Protein AF-0000000080762232 (afdb_homodimer)

Radius of gyration: 16.46 Å; Cα contacts (8 Å, |Δi|>4): 405; chains: 2; bounding box: 36×45×38 Å

Foldseek 3Di:
DDKFKFKAAADDDDQVVFAFLVRVLVVLVVDPPPDQHNVNSVVVVVVQLVVVVVLPQPNAFDDTKTWDWDQDPVGTDIWIKTFHPPNGIMMTMDPDDDVVGDTRD/DDKFKFKAAADDDDQVVFAFLVRVLVVLVVDPPPDQHNVNSVVVVVVQLVVVVVLPQPNAFDDTKTWDWDQDPVGTDIWIKTFHPPNGIMMTMDPDDDVVGDTRD

Secondary structure (DSSP, 8-state):
---EEEEEPPP-S-GGGS-BHHHHHHHHHH--SSSS-HHHHHHHHHHHHHHHHHTT--S--SS--EEEEEEETTEEEEEEEEE-TTTT-EEEEESS--TTSPBP-/---EEEEEPPP-S-GGGS-BHHHHHHHHHH--S-SS-HHHHHHHHHHHHHHHHHTT--S--SS--EEEEEEETTEEEEEEEEE-TTTT-EEEEESS--TTSPBP-

Solvent-accessible surface area (backbone atoms only — not comparable to full-atom values): 11695 Å² total; per-residue (Å²): 134,68,75,37,46,27,59,40,72,63,60,91,44,55,63,88,71,38,45,35,47,67,55,50,43,52,48,24,69,68,43,81,70,79,49,67,40,44,69,52,50,53,51,51,50,52,51,44,51,53,53,34,42,77,48,65,47,85,86,55,61,45,71,76,46,25,45,31,66,38,85,46,88,92,26,52,39,74,24,35,38,35,31,28,55,76,92,36,36,22,42,39,32,25,68,58,84,54,88,82,52,64,64,47,112,133,67,76,38,48,27,61,41,74,65,60,90,43,55,64,86,72,37,45,37,47,66,54,49,43,53,46,25,69,66,42,79,69,77,52,67,40,44,69,53,49,51,51,49,50,52,51,45,50,53,53,34,41,77,48,66,46,85,86,56,60,46,72,74,45,26,46,31,66,40,85,46,87,92,25,54,41,74,22,34,38,33,30,28,54,76,93,36,36,21,40,38,35,27,69,57,84,55,85,82,52,62,64,46,111

Nearest PDB structures (foldseek):
  4ypv-assembly1_A  TM=3.215E-01  e=1.198E+00  Parvibaculum
  4mgf-assembly1_A  TM=5.021E-01  e=4.854E+00  Pseudomonas aeruginosa
  6nzd-assembly1_I  TM=3.189E-01  e=2.808E+00  Homo sapiens
  6kmo-assembly1_A  TM=2.541E-01  e=8.919E+00  Enterobacter asburiae
  4ypv-assembly1_A  TM=3.217E-01  e=1.198E+00  Parvibaculum

Structure (mmCIF, N/CA/C/O backbone):
data_AF-0000000080762232-model_v1
#
loop_
_entity.id
_entity.type
_entity.pdbx_description
1 polymer 'Phage protein'
#
loop_
_atom_site.group_PDB
_atom_site.id
_atom_site.type_symbol
_atom_site.label_atom_id
_atom_site.label_alt_id
_atom_site.label_comp_id
_atom_site.label_asym_id
_atom_site.label_entity_id
_atom_site.label_seq_id
_atom_site.pdbx_PDB_ins_code
_atom_site.Cartn_x
_atom_site.Cartn_y
_atom_site.Cartn_z
_atom_site.occupancy
_atom_site.B_iso_or_equiv
_atom_site.auth_seq_id
_atom_site.auth_comp_id
_atom_site.auth_asym_id
_atom_site.auth_atom_id
_atom_site.pdbx_PDB_model_num
ATOM 1 N N . MET A 1 1 ? -13.641 0.209 13.281 1 65.25 1 MET A N 1
ATOM 2 C CA . MET A 1 1 ? -12.25 -0.028 12.914 1 65.25 1 MET A CA 1
ATOM 3 C C . MET A 1 1 ? -11.312 0.811 13.773 1 65.25 1 MET A C 1
ATOM 5 O O . MET A 1 1 ? -11.648 1.934 14.156 1 65.25 1 MET A O 1
ATOM 9 N N . SER A 1 2 ? -10.344 0.153 14.5 1 87.5 2 SER A N 1
ATOM 10 C CA . SER A 1 2 ? -9.367 0.909 15.273 1 87.5 2 SER A CA 1
ATOM 11 C C . SER A 1 2 ? -8.188 1.343 14.414 1 87.5 2 SER A C 1
ATOM 13 O O . SER A 1 2 ? -7.629 0.535 13.672 1 87.5 2 SER A O 1
ATOM 15 N N . TRP A 1 3 ? -8.039 2.66 14.344 1 95.56 3 TRP A N 1
ATOM 16 C CA . TRP A 1 3 ? -6.965 3.232 13.531 1 95.56 3 TRP A CA 1
ATOM 17 C C . TRP A 1 3 ? -5.672 3.332 14.336 1 95.56 3 TRP A C 1
ATOM 19 O O . TRP A 1 3 ? -5.691 3.678 15.523 1 95.56 3 TRP A O 1
ATOM 29 N N . HIS A 1 4 ? -4.633 2.998 13.727 1 97.31 4 HIS A N 1
ATOM 30 C CA . HIS A 1 4 ? -3.289 3.188 14.266 1 97.31 4 HIS A CA 1
ATOM 31 C C . HIS A 1 4 ? -2.572 4.336 13.562 1 97.31 4 HIS A C 1
ATOM 33 O O . HIS A 1 4 ? -2.439 4.332 12.336 1 97.31 4 HIS A O 1
ATOM 39 N N . VAL A 1 5 ? -2.115 5.262 14.32 1 97.69 5 VAL A N 1
ATOM 40 C CA . VAL A 1 5 ? -1.553 6.48 13.742 1 97.69 5 VAL A CA 1
ATOM 41 C C . VAL A 1 5 ? -0.063 6.562 14.07 1 97.69 5 VAL A C 1
ATOM 43 O O . VAL A 1 5 ? 0.343 6.344 15.211 1 97.69 5 VAL A O 1
ATOM 46 N N . TYR A 1 6 ? 0.697 6.895 13.086 1 97.56 6 TYR A N 1
ATOM 47 C CA . TYR A 1 6 ? 2.135 7.098 13.227 1 97.56 6 TYR A CA 1
ATOM 48 C C . TYR A 1 6 ? 2.553 8.445 12.656 1 97.56 6 TYR A C 1
ATOM 50 O O . TYR A 1 6 ? 2.074 8.852 11.594 1 97.56 6 TYR A O 1
ATOM 58 N N . CYS A 1 7 ? 3.287 9.117 13.375 1 95.62 7 CYS A N 1
ATOM 59 C CA . CYS A 1 7 ? 3.98 10.297 12.867 1 95.62 7 CYS A CA 1
ATOM 60 C C . CYS A 1 7 ? 5.445 9.984 12.578 1 95.62 7 CYS A C 1
ATOM 62 O O . CYS A 1 7 ? 6.207 9.656 13.484 1 95.62 7 CYS A O 1
ATOM 64 N N . VAL A 1 8 ? 5.785 10.07 11.297 1 95 8 VAL A N 1
ATOM 65 C CA . VAL A 1 8 ? 7.129 9.672 10.898 1 95 8 VAL A CA 1
ATOM 66 C C . VAL A 1 8 ? 7.844 10.836 10.219 1 95 8 VAL A C 1
ATOM 68 O O . VAL A 1 8 ? 7.199 11.797 9.797 1 95 8 VAL A O 1
ATOM 71 N N . PRO A 1 9 ? 9.148 10.789 10.227 1 92.56 9 PRO A N 1
ATOM 72 C CA . PRO A 1 9 ? 9.875 11.844 9.516 1 92.56 9 PRO A CA 1
ATOM 73 C C . PRO A 1 9 ? 9.461 11.961 8.047 1 92.56 9 PRO A C 1
ATOM 75 O O . PRO A 1 9 ? 8.805 11.062 7.516 1 92.56 9 PRO A O 1
ATOM 78 N N . PRO A 1 10 ? 9.805 13.031 7.457 1 92.75 10 PRO A N 1
ATOM 79 C CA . PRO A 1 10 ? 9.406 13.25 6.062 1 92.75 10 PRO A CA 1
ATOM 80 C C . PRO A 1 10 ? 9.867 12.133 5.133 1 92.75 10 PRO A C 1
ATOM 82 O O . PRO A 1 10 ? 10.977 11.609 5.289 1 92.75 10 PRO A O 1
ATOM 85 N N . MET A 1 11 ? 9 11.734 4.277 1 89.5 11 MET A N 1
ATOM 86 C CA . MET A 1 11 ? 9.305 10.773 3.219 1 89.5 11 MET A CA 1
ATOM 87 C C . MET A 1 11 ? 9.461 11.484 1.876 1 89.5 11 MET A C 1
ATOM 89 O O . MET A 1 11 ? 8.539 12.156 1.415 1 89.5 11 MET A O 1
ATOM 93 N N . ASP A 1 12 ? 10.508 11.234 1.225 1 84.44 12 ASP A N 1
ATOM 94 C CA . ASP A 1 12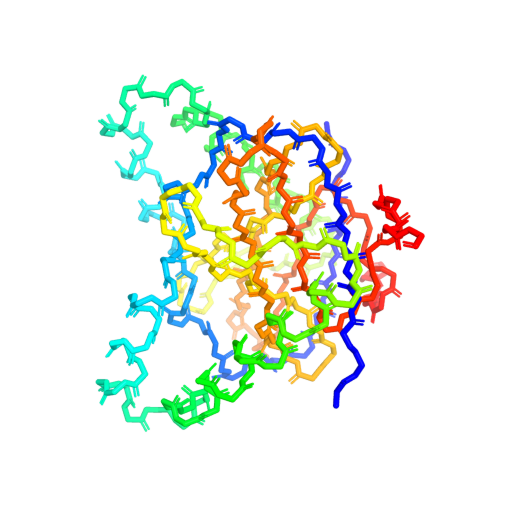 ? 10.828 12.062 0.064 1 84.44 12 ASP A CA 1
ATOM 95 C C . ASP A 1 12 ? 10.469 11.344 -1.235 1 84.44 12 ASP A C 1
ATOM 97 O O . ASP A 1 12 ? 10.336 11.977 -2.285 1 84.44 12 ASP A O 1
ATOM 101 N N . GLN A 1 13 ? 10.352 10.102 -1.1 1 87.19 13 GLN A N 1
ATOM 102 C CA . GLN A 1 13 ? 10.18 9.359 -2.346 1 87.19 13 GLN A CA 1
ATOM 103 C C . GLN A 1 13 ? 9.062 8.328 -2.223 1 87.19 13 GLN A C 1
ATOM 105 O O . GLN A 1 13 ? 8.641 7.992 -1.115 1 87.19 13 GLN A O 1
ATOM 110 N N . GLY A 1 14 ? 8.531 7.934 -3.379 1 92.19 14 GLY A N 1
ATOM 111 C CA . GLY A 1 14 ? 7.598 6.816 -3.432 1 92.19 14 GLY A CA 1
ATOM 112 C C . GLY A 1 14 ? 6.156 7.254 -3.582 1 92.19 14 GLY A C 1
ATOM 113 O O . GLY A 1 14 ? 5.285 6.438 -3.893 1 92.19 14 GLY A O 1
ATOM 114 N N . TRP A 1 15 ? 5.895 8.531 -3.506 1 93.25 15 TRP A N 1
ATOM 115 C CA . TRP A 1 15 ? 4.531 9.062 -3.494 1 93.25 15 TRP A CA 1
ATOM 116 C C . TRP A 1 15 ? 3.846 8.828 -4.836 1 93.25 15 TRP A C 1
ATOM 118 O O . TRP A 1 15 ? 2.631 8.625 -4.891 1 93.25 15 TRP A O 1
ATOM 128 N N . ASP A 1 16 ? 4.598 8.812 -5.867 1 92 16 ASP A N 1
ATOM 129 C CA . ASP A 1 16 ? 4.043 8.688 -7.207 1 92 16 ASP A CA 1
ATOM 130 C C . ASP A 1 16 ? 3.477 7.285 -7.438 1 92 16 ASP A C 1
ATOM 132 O O . ASP A 1 16 ? 2.707 7.066 -8.375 1 92 16 ASP A O 1
ATOM 136 N N . PHE A 1 17 ? 3.857 6.43 -6.578 1 94 17 PHE A N 1
ATOM 137 C CA . PHE A 1 17 ? 3.436 5.043 -6.758 1 94 17 PHE A CA 1
ATOM 138 C C . PHE A 1 17 ? 2.193 4.742 -5.93 1 94 17 PHE A C 1
ATOM 140 O O . PHE A 1 17 ? 1.725 3.604 -5.895 1 94 17 PHE A O 1
ATOM 147 N N . LEU A 1 18 ? 1.696 5.688 -5.273 1 96.19 18 LEU A N 1
ATOM 148 C CA . LEU A 1 18 ? 0.45 5.602 -4.52 1 96.19 18 LEU A CA 1
ATOM 149 C C . LEU A 1 18 ? -0.648 6.422 -5.191 1 96.19 18 LEU A C 1
ATOM 151 O O . LEU A 1 18 ? -0.396 7.527 -5.672 1 96.19 18 LEU A O 1
ATOM 155 N N . LEU A 1 19 ? -1.821 5.891 -5.215 1 96.38 19 LEU A N 1
ATOM 156 C CA . LEU A 1 19 ? -2.951 6.715 -5.633 1 96.38 19 LEU A CA 1
ATOM 157 C C . LEU A 1 19 ? -3.256 7.789 -4.594 1 96.38 19 LEU A C 1
ATOM 159 O O . LEU A 1 19 ? -3.16 7.543 -3.391 1 96.38 19 LEU A O 1
ATOM 163 N N . THR A 1 20 ? -3.602 8.906 -5.094 1 97.44 20 THR A N 1
ATOM 164 C CA . THR A 1 20 ? -4.156 9.891 -4.176 1 97.44 20 THR A CA 1
ATOM 165 C C . THR A 1 20 ? -5.531 9.453 -3.676 1 97.44 20 THR A C 1
ATOM 167 O O . THR A 1 20 ? -6.168 8.586 -4.277 1 97.44 20 THR A O 1
ATOM 170 N N . VAL A 1 21 ? -5.973 10.023 -2.559 1 97.12 21 VAL A N 1
ATOM 171 C CA . VAL A 1 21 ? -7.32 9.766 -2.064 1 97.12 21 VAL A CA 1
ATOM 172 C C . VAL A 1 21 ? -8.344 10.172 -3.119 1 97.12 21 VAL A C 1
ATOM 174 O O . VAL A 1 21 ? -9.312 9.445 -3.367 1 97.12 21 VAL A O 1
ATOM 177 N N . ALA A 1 22 ? -8.07 11.258 -3.766 1 95.62 22 ALA A N 1
ATOM 178 C CA . ALA A 1 22 ? -8.977 11.734 -4.809 1 95.62 22 ALA A CA 1
ATOM 179 C C . ALA A 1 22 ? -9.07 10.727 -5.953 1 95.62 22 ALA A C 1
ATOM 181 O O . ALA A 1 22 ? -10.156 10.469 -6.469 1 95.62 22 ALA A O 1
ATOM 182 N N . GLU A 1 23 ? -7.98 10.203 -6.375 1 94.44 23 GLU A N 1
ATOM 183 C CA . GLU A 1 23 ? -7.973 9.211 -7.441 1 94.44 23 GLU A CA 1
ATOM 184 C C . GLU A 1 23 ? -8.719 7.945 -7.023 1 94.44 23 GLU A C 1
ATOM 186 O O . GLU A 1 23 ? -9.453 7.359 -7.82 1 94.44 23 GLU A O 1
ATOM 191 N N . ALA A 1 24 ? -8.5 7.531 -5.77 1 94.25 24 ALA A N 1
ATOM 192 C CA . ALA A 1 24 ? -9.195 6.355 -5.254 1 94.25 24 ALA A CA 1
ATOM 193 C C . ALA A 1 24 ? -10.703 6.574 -5.234 1 94.25 24 ALA A C 1
ATOM 195 O O . ALA A 1 24 ? -11.469 5.688 -5.613 1 94.25 24 ALA A O 1
ATOM 196 N N . LEU A 1 25 ? -11.117 7.73 -4.844 1 92.56 25 LEU A N 1
ATOM 197 C CA . LEU A 1 25 ? -12.531 8.07 -4.812 1 92.56 25 LEU A CA 1
ATOM 198 C C . LEU A 1 25 ? -13.125 8.055 -6.219 1 92.56 25 LEU A C 1
ATOM 200 O O . LEU A 1 25 ? -14.234 7.559 -6.426 1 92.56 25 LEU A O 1
ATOM 204 N N . ALA A 1 26 ? -12.391 8.578 -7.129 1 91.56 26 ALA A N 1
ATOM 205 C CA . ALA A 1 26 ? -12.844 8.602 -8.516 1 91.56 26 ALA A CA 1
ATOM 206 C C . ALA A 1 26 ? -12.984 7.188 -9.07 1 91.56 26 ALA A C 1
ATOM 208 O O . ALA A 1 26 ? -13.961 6.879 -9.758 1 91.56 26 ALA A O 1
ATOM 209 N N . LEU A 1 27 ? -12.023 6.395 -8.719 1 89.81 27 LEU A N 1
ATOM 210 C CA . LEU A 1 27 ? -12.031 5.012 -9.188 1 89.81 27 LEU A CA 1
ATOM 211 C C . LEU A 1 27 ? -13.227 4.254 -8.609 1 89.81 27 LEU A C 1
ATOM 213 O O . LEU A 1 27 ? -13.805 3.393 -9.273 1 89.81 27 LEU A O 1
ATOM 217 N N . SER A 1 28 ? -13.523 4.492 -7.387 1 87.06 28 SER A N 1
ATOM 218 C CA . SER A 1 28 ? -14.625 3.809 -6.715 1 87.06 28 SER A CA 1
ATOM 219 C C . SER A 1 28 ? -15.961 4.16 -7.352 1 87.06 28 SER A C 1
ATOM 221 O O . SER A 1 28 ? -16.922 3.395 -7.258 1 87.06 28 SER A O 1
ATOM 223 N N . GLU A 1 29 ? -16.047 5.301 -7.863 1 82.38 29 GLU A N 1
ATOM 224 C CA . GLU A 1 29 ? -17.266 5.734 -8.531 1 82.38 29 GLU A CA 1
ATOM 225 C C . GLU A 1 29 ? -17.453 5.016 -9.867 1 82.38 29 GLU A C 1
ATOM 227 O O . GLU A 1 29 ? -18.578 4.781 -10.297 1 82.38 29 GLU A O 1
ATOM 232 N N . GLU A 1 30 ? -16.328 4.699 -10.43 1 74.25 30 GLU A N 1
ATOM 233 C CA . GLU A 1 30 ? -16.391 4.09 -11.758 1 74.25 30 GLU A CA 1
ATOM 234 C C . GLU A 1 30 ? -16.516 2.574 -11.664 1 74.25 30 GLU A C 1
ATOM 236 O O . GLU A 1 30 ? -16.984 1.927 -12.602 1 74.25 30 GLU A O 1
ATOM 241 N N . SER A 1 31 ? -15.922 2.148 -10.57 1 63.22 31 SER A N 1
ATOM 242 C CA . SER A 1 31 ? -15.836 0.693 -10.492 1 63.22 31 SER A CA 1
ATOM 243 C C . SER A 1 31 ? -17.125 0.091 -9.953 1 63.22 31 SER A C 1
ATOM 245 O O . SER A 1 31 ? -17.688 0.586 -8.969 1 63.22 31 SER A O 1
ATOM 247 N N . MET A 1 32 ? -17.891 -0.514 -10.781 1 52.19 32 MET A N 1
ATOM 248 C CA . MET A 1 32 ? -19.062 -1.281 -10.375 1 52.19 32 MET A CA 1
ATOM 249 C C . MET A 1 32 ? -18.688 -2.387 -9.398 1 52.19 32 MET A C 1
ATOM 251 O O . MET A 1 32 ? -19.547 -3.006 -8.781 1 52.19 32 MET A O 1
ATOM 255 N N . GLU A 1 33 ? -17.5 -2.775 -9.414 1 54.59 33 GLU A N 1
ATOM 256 C CA . GLU A 1 33 ? -17.125 -3.945 -8.633 1 54.59 33 GLU A CA 1
ATOM 257 C C . GLU A 1 33 ? -16.922 -3.582 -7.164 1 54.59 33 GLU A C 1
ATOM 259 O O . GLU A 1 33 ? -16.406 -2.506 -6.848 1 54.59 33 GLU A O 1
ATOM 264 N N . MET A 1 34 ? -17.859 -3.936 -6.266 1 56.69 34 MET A N 1
ATOM 265 C CA . MET A 1 34 ? -18.391 -3.652 -4.938 1 56.69 34 MET A CA 1
ATOM 266 C C . MET A 1 34 ? -17.281 -3.643 -3.895 1 56.69 34 MET A C 1
ATOM 268 O O . MET A 1 34 ? -17.547 -3.527 -2.697 1 56.69 34 MET A O 1
ATOM 272 N N . GLY A 1 35 ? -15.922 -3.416 -4.32 1 59.75 35 GLY A N 1
ATOM 273 C CA . GLY A 1 35 ? -15.086 -3.438 -3.135 1 59.75 35 GLY A CA 1
ATOM 274 C C . GLY A 1 35 ? -15.289 -2.232 -2.236 1 59.75 35 GLY A C 1
ATOM 275 O O . GLY A 1 35 ? -16.344 -2.094 -1.605 1 59.75 35 GLY A O 1
ATOM 276 N N . PHE A 1 36 ? -14.57 -1.225 -2.258 1 67.62 36 PHE A N 1
ATOM 277 C CA . PHE A 1 36 ? -14.688 -0.004 -1.467 1 67.62 36 PHE A CA 1
ATOM 278 C C . PHE A 1 36 ? -15.445 1.071 -2.238 1 67.62 36 PHE A C 1
ATOM 280 O O . PHE A 1 36 ? -14.914 1.64 -3.197 1 67.62 36 PHE A O 1
ATOM 287 N N . MET A 1 37 ? -16.672 1.192 -1.769 1 77.88 37 MET A N 1
ATOM 288 C CA . MET A 1 37 ? -17.5 2.213 -2.396 1 77.88 37 MET A CA 1
ATOM 289 C C . MET A 1 37 ? -17.062 3.609 -1.969 1 77.88 37 MET A C 1
ATOM 291 O O . MET A 1 37 ? -16.312 3.764 -1.009 1 77.88 37 MET A O 1
ATOM 295 N N . ARG A 1 38 ? -17.594 4.516 -2.723 1 80.62 38 ARG A N 1
ATOM 296 C CA . ARG A 1 38 ? -17.234 5.918 -2.506 1 80.62 38 ARG A CA 1
ATOM 297 C C . ARG A 1 38 ? -17.516 6.336 -1.066 1 80.62 38 ARG A C 1
ATOM 299 O O . ARG A 1 38 ? -16.688 6.969 -0.423 1 80.62 38 ARG A O 1
ATOM 306 N N . ASP A 1 39 ? -18.656 5.93 -0.617 1 82.88 39 ASP A N 1
ATOM 307 C CA . ASP A 1 39 ? -19.031 6.332 0.735 1 82.88 39 ASP A CA 1
ATOM 308 C C . ASP A 1 39 ? -18.141 5.66 1.776 1 82.88 39 ASP A C 1
ATOM 310 O O . ASP A 1 39 ? -17.859 6.242 2.824 1 82.88 39 ASP A O 1
ATOM 314 N N . ASP A 1 40 ? -17.688 4.504 1.482 1 86.81 40 ASP A N 1
ATOM 315 C CA . ASP A 1 40 ? -16.781 3.791 2.379 1 86.81 40 ASP A CA 1
ATOM 316 C C . ASP A 1 40 ? -15.422 4.477 2.439 1 86.81 40 ASP A C 1
ATOM 318 O O . ASP A 1 40 ? -14.852 4.641 3.521 1 86.81 40 ASP A O 1
ATOM 322 N N . TRP A 1 41 ? -14.984 4.938 1.307 1 90 41 TRP A N 1
ATOM 323 C CA . TRP A 1 41 ? -13.711 5.641 1.232 1 90 41 TRP A CA 1
ATOM 324 C C . TRP A 1 41 ? -13.758 6.945 2.016 1 90 41 TRP A C 1
ATOM 326 O O . TRP A 1 41 ? -12.852 7.254 2.789 1 90 41 TRP A O 1
ATOM 336 N N . ARG A 1 42 ? -14.828 7.68 1.756 1 92.12 42 ARG A N 1
ATOM 337 C CA . ARG A 1 42 ? -14.969 8.969 2.424 1 92.12 42 ARG A CA 1
ATOM 338 C C . ARG A 1 42 ? -15.039 8.797 3.938 1 92.12 42 ARG A C 1
ATOM 340 O O . ARG A 1 42 ? -14.391 9.531 4.684 1 92.12 42 ARG A O 1
ATOM 347 N N . ALA A 1 43 ? -15.789 7.84 4.355 1 94.31 43 ALA A N 1
ATOM 348 C CA . ALA A 1 43 ? -15.93 7.578 5.785 1 94.31 43 ALA A CA 1
ATOM 349 C C . ALA A 1 43 ? -14.602 7.148 6.398 1 94.31 43 ALA A C 1
ATOM 351 O O . ALA A 1 43 ? -14.234 7.602 7.484 1 94.31 43 ALA A O 1
ATOM 352 N N . ALA A 1 44 ? -13.914 6.305 5.688 1 95.44 44 ALA A N 1
ATOM 353 C CA . ALA A 1 44 ? -12.625 5.816 6.176 1 95.44 44 ALA A CA 1
ATOM 354 C C . ALA A 1 44 ? -11.609 6.953 6.281 1 95.44 44 ALA A C 1
ATOM 356 O O . ALA A 1 44 ? -10.891 7.062 7.273 1 95.44 44 ALA A O 1
ATOM 357 N N . PHE A 1 45 ? -11.641 7.789 5.262 1 97.38 45 PHE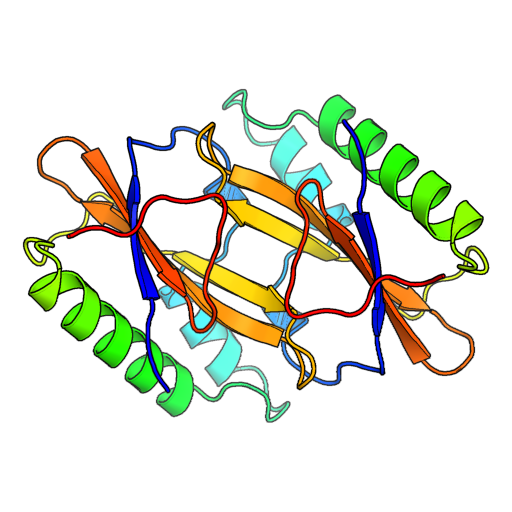 A N 1
ATOM 358 C CA . PHE A 1 45 ? -10.672 8.883 5.262 1 97.38 45 PHE A CA 1
ATOM 359 C C . PHE A 1 45 ? -11.008 9.898 6.348 1 97.38 45 PHE A C 1
ATOM 361 O O . PHE A 1 45 ? -10.117 10.398 7.035 1 97.38 45 PHE A O 1
ATOM 368 N N . ASN A 1 46 ? -12.25 10.164 6.496 1 97.31 46 ASN A N 1
ATOM 369 C CA . ASN A 1 46 ? -12.672 11.055 7.57 1 97.31 46 ASN A CA 1
ATOM 370 C C . ASN A 1 46 ? -12.273 10.508 8.938 1 97.31 46 ASN A C 1
ATOM 372 O O . ASN A 1 46 ? -11.773 11.258 9.789 1 97.31 46 ASN A O 1
ATOM 376 N N . ALA A 1 47 ? -12.461 9.258 9.156 1 97.94 47 ALA A N 1
ATOM 377 C CA . ALA A 1 47 ? -12.102 8.625 10.422 1 97.94 47 ALA A CA 1
ATOM 378 C C . ALA A 1 47 ? -10.586 8.648 10.641 1 97.94 47 ALA A C 1
ATOM 380 O O . ALA A 1 47 ? -10.117 8.859 11.758 1 97.94 47 ALA A O 1
ATOM 381 N N . ALA A 1 48 ? -9.898 8.422 9.57 1 98.06 48 ALA A N 1
ATOM 382 C CA . ALA A 1 48 ? -8.438 8.477 9.641 1 98.06 48 ALA A CA 1
ATOM 383 C C . ALA A 1 48 ? -7.953 9.867 10.039 1 98.06 48 ALA A C 1
ATOM 385 O O . ALA A 1 48 ? -7.043 10.008 10.859 1 98.06 48 ALA A O 1
ATOM 386 N N . GLN A 1 49 ? -8.555 10.891 9.422 1 98.19 49 GLN A N 1
ATOM 387 C CA . GLN A 1 49 ? -8.188 12.266 9.75 1 98.19 49 GLN A CA 1
ATOM 388 C C . GLN A 1 49 ? -8.492 12.586 11.211 1 98.19 49 GLN A C 1
ATOM 390 O O . GLN A 1 49 ? -7.68 13.219 11.891 1 98.19 49 GLN A O 1
ATOM 395 N N . ALA A 1 50 ? -9.594 12.125 11.688 1 98.06 50 ALA A N 1
ATOM 396 C CA . ALA A 1 50 ? -9.961 12.352 13.086 1 98.06 50 ALA A CA 1
ATOM 397 C C . ALA A 1 50 ? -8.953 11.688 14.023 1 98.06 50 ALA A C 1
ATOM 399 O O . ALA A 1 50 ? -8.547 12.281 15.023 1 98.06 50 ALA A O 1
ATOM 400 N N . ALA A 1 51 ? -8.586 10.5 13.711 1 97.75 51 ALA A N 1
ATOM 401 C CA . ALA A 1 51 ? -7.598 9.789 14.516 1 97.75 51 ALA A CA 1
ATOM 402 C C . ALA A 1 51 ? -6.262 10.523 14.516 1 97.75 51 ALA A C 1
ATOM 404 O O . ALA A 1 51 ? -5.594 10.609 15.555 1 97.75 51 ALA A O 1
ATOM 405 N N . ALA A 1 52 ? -5.902 11 13.344 1 97.62 52 ALA A N 1
ATOM 406 C CA . ALA A 1 52 ? -4.641 11.727 13.227 1 97.62 52 ALA A CA 1
ATOM 407 C C . ALA A 1 52 ? -4.664 13.016 14.039 1 97.62 52 ALA A C 1
ATOM 409 O O . ALA A 1 52 ? -3.662 13.391 14.656 1 97.62 52 ALA A O 1
ATOM 410 N N . GLU A 1 53 ? -5.762 13.711 14 1 97.25 53 GLU A N 1
ATOM 411 C CA . GLU A 1 53 ? -5.906 14.93 14.789 1 97.25 53 GLU A CA 1
ATOM 412 C C . GLU A 1 53 ? -5.719 14.648 16.281 1 97.25 53 GLU A C 1
ATOM 414 O O . GLU A 1 53 ? -5.039 15.398 16.984 1 97.25 53 GLU A O 1
ATOM 419 N N . GLU A 1 54 ? -6.305 13.57 16.719 1 96.19 54 GLU A N 1
ATOM 420 C CA . GLU A 1 54 ? -6.148 13.172 18.109 1 96.19 54 GLU A CA 1
ATOM 421 C C . GLU A 1 54 ? -4.691 12.867 18.438 1 96.19 54 GLU A C 1
ATOM 423 O O . GLU A 1 54 ? -4.254 13.062 19.578 1 96.19 54 GLU A O 1
ATOM 428 N N . ALA A 1 55 ? -3.963 12.5 17.406 1 95.56 55 ALA A N 1
ATOM 429 C CA . ALA A 1 55 ? -2.566 12.117 17.594 1 95.56 55 ALA A CA 1
ATOM 430 C C . ALA A 1 55 ? -1.634 13.305 17.375 1 95.56 55 ALA A C 1
ATOM 432 O O . ALA A 1 55 ? -0.41 13.156 17.406 1 95.56 55 ALA A O 1
ATOM 433 N N . GLY A 1 56 ? -2.168 14.461 17.062 1 94.69 56 GLY A N 1
ATOM 434 C CA . GLY A 1 56 ? -1.329 15.648 17.016 1 94.69 56 GLY A CA 1
ATOM 435 C C . GLY A 1 56 ? -1.246 16.266 15.633 1 94.69 56 GLY A C 1
ATOM 436 O O . GLY A 1 56 ? -0.514 17.234 15.422 1 94.69 56 GLY A O 1
ATOM 437 N N . TRP A 1 57 ? -1.885 15.641 14.625 1 96.62 57 TRP A N 1
ATOM 438 C CA . TRP A 1 57 ? -1.946 16.266 13.305 1 96.62 57 TRP A CA 1
ATOM 439 C C . TRP A 1 57 ? -2.65 17.609 13.367 1 96.62 57 TRP A C 1
ATOM 441 O O . TRP A 1 57 ? -3.664 17.766 14.055 1 96.62 57 TRP A O 1
ATOM 451 N N . GLU A 1 58 ? -2.193 18.5 12.602 1 96.31 58 GLU A N 1
ATOM 452 C CA . GLU A 1 58 ? -2.652 19.875 12.727 1 96.31 58 GLU A CA 1
ATOM 453 C C . GLU A 1 58 ? -3.797 20.172 11.766 1 96.31 58 GLU A C 1
ATOM 455 O O . GLU A 1 58 ? -4.324 21.281 11.734 1 96.31 58 GLU A O 1
ATOM 460 N N . GLY A 1 59 ? -4.211 19.234 10.93 1 96.31 59 GLY A N 1
ATOM 461 C CA . GLY A 1 59 ? -5.371 19.438 10.07 1 96.31 59 GLY A CA 1
ATOM 462 C C . GLY A 1 59 ? -5.016 19.969 8.695 1 96.31 59 GLY A C 1
ATOM 463 O O . GLY A 1 59 ? -5.898 20.375 7.934 1 96.31 59 GLY A O 1
ATOM 464 N N . ASP A 1 60 ? -3.67 20.016 8.391 1 95.75 60 ASP A N 1
ATOM 465 C CA . ASP A 1 60 ? -3.248 20.562 7.105 1 95.75 60 ASP A CA 1
ATOM 466 C C . ASP A 1 60 ? -2.447 19.547 6.301 1 95.75 60 ASP A C 1
ATOM 468 O O . ASP A 1 60 ? -1.955 18.562 6.855 1 95.75 60 ASP A O 1
ATOM 472 N N . PHE A 1 61 ? -2.443 19.75 5.008 1 96.56 61 PHE A N 1
ATOM 473 C CA . PHE A 1 61 ? -1.726 18.875 4.09 1 96.56 61 PHE A CA 1
ATOM 474 C C . PHE A 1 61 ? -0.672 19.656 3.309 1 96.56 61 PHE A C 1
ATOM 476 O O . PHE A 1 61 ? -0.919 20.781 2.881 1 96.56 61 PHE A O 1
ATOM 483 N N . ARG A 1 62 ? 0.454 19.109 3.209 1 95.94 62 ARG A N 1
ATOM 484 C CA . ARG A 1 62 ? 1.365 19.531 2.152 1 95.94 62 ARG A CA 1
ATOM 485 C C . ARG A 1 62 ? 1.261 18.609 0.938 1 95.94 62 ARG A C 1
ATOM 487 O O . ARG A 1 62 ? 1.822 17.516 0.931 1 95.94 62 ARG A O 1
ATOM 494 N N . GLY A 1 63 ? 0.549 19.016 -0.078 1 94.88 63 GLY A N 1
ATOM 495 C CA . GLY A 1 63 ? 0.239 18.172 -1.212 1 94.88 63 GLY A CA 1
ATOM 496 C C . GLY A 1 63 ? -0.973 17.281 -0.981 1 94.88 63 GLY A C 1
ATOM 497 O O . GLY A 1 63 ? -1.75 17.516 -0.053 1 94.88 63 GLY A O 1
ATOM 498 N N . GLU A 1 64 ? -1.158 16.281 -1.788 1 96.56 64 GLU A N 1
ATOM 499 C CA . GLU A 1 64 ? -2.326 15.406 -1.739 1 96.56 64 GLU A CA 1
ATOM 500 C C . GLU A 1 64 ? -2.1 14.234 -0.784 1 96.56 64 GLU A C 1
ATOM 502 O O . GLU A 1 64 ? -1.002 13.68 -0.722 1 96.56 64 GLU A O 1
ATOM 507 N N . PRO A 1 65 ? -3.137 13.922 0.012 1 98.12 65 PRO A N 1
ATOM 508 C CA . PRO A 1 65 ? -3.064 12.664 0.752 1 98.12 65 PRO A CA 1
ATOM 509 C C . PRO A 1 65 ? -3.143 11.438 -0.157 1 98.12 65 PRO A C 1
ATOM 511 O O . PRO A 1 65 ? -3.729 11.508 -1.24 1 98.12 65 PRO A O 1
ATOM 514 N N . HIS A 1 66 ? -2.57 10.344 0.267 1 98.19 66 HIS A N 1
ATOM 515 C CA . HIS A 1 66 ? -2.508 9.133 -0.542 1 98.19 66 HIS A CA 1
ATOM 516 C C . HIS A 1 66 ? -3.074 7.934 0.215 1 98.19 66 HIS A C 1
ATOM 518 O O . HIS A 1 66 ? -3.178 7.965 1.443 1 98.19 66 HIS A O 1
ATOM 524 N N . ILE A 1 67 ? -3.461 6.898 -0.542 1 97.62 67 ILE A N 1
ATOM 525 C CA . ILE A 1 67 ? -3.951 5.676 0.081 1 97.62 67 ILE A CA 1
ATOM 526 C C . ILE A 1 67 ? -2.811 4.668 0.209 1 97.62 67 ILE A C 1
ATOM 528 O O . ILE A 1 67 ? -1.845 4.715 -0.557 1 97.62 67 ILE A O 1
ATOM 532 N N . LEU A 1 68 ? -2.891 3.863 1.202 1 97.38 68 LEU A N 1
ATOM 533 C CA . LEU A 1 68 ? -2.037 2.705 1.446 1 97.38 68 LEU A CA 1
ATOM 534 C C . LEU A 1 68 ? -2.871 1.436 1.58 1 97.38 68 LEU A C 1
ATOM 536 O O . LEU A 1 68 ? -3.473 1.189 2.629 1 97.38 68 LEU A O 1
ATOM 540 N N . MET A 1 69 ? -2.867 0.678 0.542 1 96.44 69 MET A N 1
ATOM 541 C CA . MET A 1 69 ? -3.586 -0.587 0.661 1 96.44 69 MET A CA 1
ATOM 542 C C . MET A 1 69 ? -2.744 -1.625 1.395 1 96.44 69 MET A C 1
ATOM 544 O O . MET A 1 69 ? -1.589 -1.858 1.037 1 96.44 69 MET A O 1
ATOM 548 N N . LEU A 1 70 ? -3.318 -2.182 2.434 1 96.25 70 LEU A N 1
ATOM 549 C CA . LEU A 1 70 ? -2.604 -3.17 3.236 1 96.25 70 LEU A CA 1
ATOM 550 C C . LEU A 1 70 ? -3.287 -4.531 3.156 1 96.25 70 LEU A C 1
ATOM 552 O O . LEU A 1 70 ? -4.516 -4.621 3.242 1 96.25 70 LEU A O 1
ATOM 556 N N . PRO A 1 71 ? -2.471 -5.559 2.959 1 95.81 71 PRO A N 1
ATOM 557 C CA . PRO A 1 71 ? -3.055 -6.902 2.965 1 95.81 71 PRO A CA 1
ATOM 558 C C . PRO A 1 71 ? -3.365 -7.402 4.371 1 95.81 71 PRO A C 1
ATOM 560 O O . PRO A 1 71 ? -2.471 -7.473 5.219 1 95.81 71 PRO A O 1
ATOM 563 N N . LEU A 1 72 ? -4.574 -7.688 4.645 1 93.31 72 LEU A N 1
ATOM 564 C CA . LEU A 1 72 ? -5.059 -8.312 5.871 1 93.31 72 LEU A CA 1
ATOM 565 C C . LEU A 1 72 ? -5.656 -9.688 5.578 1 93.31 72 LEU A C 1
ATOM 567 O O . LEU A 1 72 ? -5.855 -10.047 4.418 1 93.31 72 LEU A O 1
ATOM 571 N N . PRO A 1 73 ? -5.855 -10.477 6.586 1 88.38 73 PRO A N 1
ATOM 572 C CA . PRO A 1 73 ? -6.438 -11.805 6.352 1 88.38 73 PRO A CA 1
ATOM 573 C C . PRO A 1 73 ? -7.762 -11.734 5.59 1 88.38 73 PRO A C 1
ATOM 575 O O . PRO A 1 73 ? -8.078 -12.648 4.824 1 88.38 73 PRO A O 1
ATOM 578 N N . GLU A 1 74 ? -8.492 -10.641 5.777 1 88.44 74 GLU A N 1
ATOM 579 C CA . GLU A 1 74 ? -9.805 -10.516 5.156 1 88.44 74 GLU A CA 1
ATOM 580 C C . GLU A 1 74 ? -9.695 -9.898 3.766 1 88.44 74 GLU A C 1
ATOM 582 O O . GLU A 1 74 ? -10.703 -9.734 3.074 1 88.44 74 GLU A O 1
ATOM 587 N N . GLY A 1 75 ? -8.508 -9.523 3.404 1 90.5 75 GLY A N 1
ATOM 588 C CA . GLY A 1 75 ? -8.32 -8.875 2.113 1 90.5 75 GLY A CA 1
ATOM 589 C C . GLY A 1 75 ? -7.582 -7.555 2.207 1 90.5 75 GLY A C 1
ATOM 590 O O . GLY A 1 75 ? -7.031 -7.219 3.256 1 90.5 75 GLY A O 1
ATOM 591 N N . LEU A 1 76 ? -7.602 -6.84 1.096 1 93.44 76 LEU A N 1
ATOM 592 C CA . LEU A 1 76 ? -6.953 -5.531 1.06 1 93.44 76 LEU A CA 1
ATOM 593 C C . LEU A 1 76 ? -7.816 -4.48 1.753 1 93.44 76 LEU A C 1
ATOM 595 O O . LEU A 1 76 ? -9.008 -4.371 1.476 1 93.44 76 LEU A O 1
ATOM 599 N N . LYS A 1 77 ? -7.184 -3.762 2.631 1 93.31 77 LYS A N 1
ATOM 600 C CA . LYS A 1 77 ? -7.887 -2.705 3.354 1 93.31 77 LYS A CA 1
ATOM 601 C C . LYS A 1 77 ? -7.156 -1.371 3.221 1 93.31 77 LYS A C 1
ATOM 603 O O . LYS A 1 77 ? -5.926 -1.333 3.176 1 93.31 77 LYS A O 1
ATOM 608 N N . PRO A 1 78 ? -7.926 -0.336 3.242 1 95.31 78 PRO A N 1
ATOM 609 C CA . PRO A 1 78 ? -7.312 0.978 3.031 1 95.31 78 PRO A CA 1
ATOM 610 C C . PRO A 1 78 ? -6.66 1.534 4.297 1 95.31 78 PRO A C 1
ATOM 612 O O . PRO A 1 78 ? -7.211 1.391 5.391 1 95.31 78 PRO A O 1
ATOM 615 N N . GLY A 1 79 ? -5.484 2.062 4.172 1 97.44 79 GLY A N 1
ATOM 616 C CA . GLY A 1 79 ? -4.832 3.055 5.008 1 97.44 79 GLY A CA 1
ATOM 617 C C . GLY A 1 79 ? -4.523 4.348 4.277 1 97.44 79 GLY A C 1
ATOM 618 O O . GLY A 1 79 ? -4.883 4.504 3.105 1 97.44 79 GLY A O 1
ATOM 619 N N . PHE A 1 80 ? -3.934 5.242 5.004 1 98.44 80 PHE A N 1
ATOM 620 C CA . PHE A 1 80 ? -3.691 6.559 4.426 1 98.44 80 PHE A CA 1
ATOM 621 C C . PHE A 1 80 ? -2.334 7.098 4.859 1 98.44 80 PHE A C 1
ATOM 623 O O . PHE A 1 80 ? -1.843 6.766 5.941 1 98.44 80 PHE A O 1
ATOM 630 N N . VAL A 1 81 ? -1.767 7.902 4.031 1 98.38 81 VAL A N 1
ATOM 631 C CA . VAL A 1 81 ? -0.519 8.594 4.34 1 98.38 81 VAL A CA 1
ATOM 632 C C . VAL A 1 81 ? -0.539 9.992 3.732 1 98.38 81 VAL A C 1
ATOM 634 O O . VAL A 1 81 ? -1.02 10.188 2.613 1 98.38 81 VAL A O 1
ATOM 637 N N . TRP A 1 82 ? -0.09 10.961 4.473 1 97.88 82 TRP A N 1
ATOM 638 C CA . TRP A 1 82 ? -0.004 12.32 3.957 1 97.88 82 TRP A CA 1
ATOM 639 C C . TRP A 1 82 ? 1.08 13.109 4.684 1 97.88 82 TRP A C 1
ATOM 641 O O . TRP A 1 82 ? 1.571 12.688 5.73 1 97.88 82 TRP A O 1
ATOM 651 N N . LYS A 1 83 ? 1.506 14.164 4.078 1 96.25 83 LYS A N 1
ATOM 652 C CA . LYS A 1 83 ? 2.477 15.094 4.648 1 96.25 83 LYS A CA 1
ATOM 653 C C . LYS A 1 83 ? 1.779 16.297 5.266 1 96.25 83 LYS A C 1
ATOM 655 O O . LYS A 1 83 ? 0.858 16.859 4.672 1 96.25 83 LYS A O 1
ATOM 660 N N . GLN A 1 84 ? 2.195 16.531 6.508 1 95.44 84 GLN A N 1
ATOM 661 C CA . GLN A 1 84 ? 1.762 17.781 7.141 1 95.44 84 GLN A CA 1
ATOM 662 C C . GLN A 1 84 ? 2.572 18.969 6.633 1 95.44 84 GLN A C 1
ATOM 664 O O . GLN A 1 84 ? 3.775 18.844 6.391 1 95.44 84 GLN A O 1
ATOM 669 N N . ASP A 1 85 ? 1.896 20.094 6.48 1 92.5 85 ASP A N 1
ATOM 670 C CA . ASP A 1 85 ? 2.553 21.266 5.93 1 92.5 85 ASP A CA 1
ATOM 671 C C . ASP A 1 85 ? 3.645 21.781 6.871 1 92.5 85 ASP A C 1
ATOM 673 O O . ASP A 1 85 ? 4.754 22.094 6.43 1 92.5 85 ASP A O 1
ATOM 677 N N . ASN A 1 86 ? 3.318 21.75 8.125 1 86.12 86 ASN A N 1
ATOM 678 C CA . ASN A 1 86 ? 4.27 22.266 9.117 1 86.12 86 ASN A CA 1
ATOM 679 C C . ASN A 1 86 ? 5.359 21.234 9.414 1 86.12 86 ASN A C 1
ATOM 681 O O . ASN A 1 86 ? 5.07 20.141 9.891 1 86.12 86 ASN A O 1
ATOM 685 N N . GLY A 1 87 ? 6.617 21.5 9.07 1 86.62 87 GLY A N 1
ATOM 686 C CA . GLY A 1 87 ? 7.742 20.641 9.406 1 86.62 87 GLY A CA 1
ATOM 687 C C . GLY A 1 87 ? 7.918 19.484 8.445 1 86.62 87 GLY A C 1
ATOM 688 O O . GLY A 1 87 ? 8.977 18.859 8.406 1 86.62 87 GLY A O 1
ATOM 689 N N . GLY A 1 88 ? 6.844 19.094 7.738 1 89.38 88 GLY A N 1
ATOM 690 C CA . GLY A 1 88 ? 6.969 18.078 6.699 1 89.38 88 GLY A CA 1
ATOM 691 C C . GLY A 1 88 ? 6.816 16.672 7.223 1 89.38 88 GLY A C 1
ATOM 692 O O . GLY A 1 88 ? 7.129 15.703 6.52 1 89.38 88 GLY A O 1
ATOM 693 N N . ALA A 1 89 ? 6.355 16.578 8.477 1 93.19 89 ALA A N 1
ATOM 694 C CA . ALA A 1 89 ? 6.117 15.25 9.047 1 93.19 89 ALA A CA 1
ATOM 695 C C . ALA A 1 89 ? 5.039 14.5 8.266 1 93.19 89 ALA A C 1
ATOM 697 O O . ALA A 1 89 ? 4.129 15.117 7.703 1 93.19 89 ALA A O 1
ATOM 698 N N . CYS A 1 90 ? 5.195 13.203 8.242 1 96.06 90 CYS A N 1
ATOM 699 C CA . CYS A 1 90 ? 4.203 12.383 7.562 1 96.06 90 CYS A CA 1
ATOM 700 C C . CYS A 1 90 ? 3.352 11.617 8.57 1 96.06 90 CYS A C 1
ATOM 702 O O . CYS A 1 90 ? 3.869 11.117 9.57 1 96.06 90 CYS A O 1
ATOM 704 N N . PHE A 1 91 ? 2.129 11.625 8.305 1 97.31 91 PHE A N 1
ATOM 705 C CA . PHE A 1 91 ? 1.216 10.812 9.094 1 97.31 91 PHE A CA 1
ATOM 706 C C . PHE A 1 91 ? 0.79 9.57 8.32 1 97.31 91 PHE A C 1
ATOM 708 O O . PHE A 1 91 ? 0.384 9.664 7.164 1 97.31 91 PHE A O 1
ATOM 715 N N . VAL A 1 92 ? 1.011 8.469 8.969 1 98 92 VAL A N 1
ATOM 716 C CA . VAL A 1 92 ? 0.587 7.164 8.477 1 98 92 VAL A CA 1
ATOM 717 C C . VAL A 1 92 ? -0.544 6.621 9.344 1 98 92 VAL A C 1
ATOM 719 O O . VAL A 1 92 ? -0.382 6.465 10.555 1 98 92 VAL A O 1
ATOM 722 N N . VAL A 1 93 ? -1.686 6.402 8.758 1 98.31 93 VAL A N 1
ATOM 723 C CA . VAL A 1 93 ? -2.871 5.938 9.469 1 98.31 93 VAL A CA 1
ATOM 724 C C . VAL A 1 93 ? -3.34 4.605 8.883 1 98.31 93 VAL A C 1
ATOM 726 O O . VAL A 1 93 ? -3.713 4.539 7.707 1 98.31 93 VAL A O 1
ATOM 729 N N . THR A 1 94 ? -3.328 3.547 9.672 1 97.69 94 THR A N 1
ATOM 730 C CA . THR A 1 94 ? -3.541 2.207 9.133 1 97.69 94 THR A CA 1
ATOM 731 C C . THR A 1 94 ? -4.566 1.447 9.969 1 97.69 94 THR A C 1
ATOM 733 O O . THR A 1 94 ? -4.742 1.73 11.156 1 97.69 94 THR A O 1
ATOM 736 N N . PRO A 1 95 ? -5.223 0.479 9.352 1 96 95 PRO A N 1
ATOM 737 C CA . PRO A 1 95 ? -6.23 -0.307 10.07 1 96 95 PRO A CA 1
ATOM 738 C C . PRO A 1 95 ? -5.617 -1.436 10.898 1 96 95 PRO A C 1
ATOM 740 O O . PRO A 1 95 ? -6.34 -2.17 11.57 1 96 95 PRO A O 1
ATOM 743 N N . CYS A 1 96 ? -4.316 -1.653 10.812 1 94.94 96 CYS A N 1
ATOM 744 C CA . CYS A 1 96 ? -3.549 -2.629 11.578 1 94.94 96 CYS A CA 1
ATOM 745 C C . CYS A 1 96 ? -2.238 -2.025 12.07 1 94.94 96 CYS A C 1
ATOM 747 O O . CYS A 1 96 ? -1.739 -1.058 11.5 1 94.94 96 CYS A O 1
ATOM 749 N N . PRO A 1 97 ? -1.757 -2.561 13.18 1 95.06 97 PRO A N 1
ATOM 750 C CA . PRO A 1 97 ? -0.499 -2.01 13.688 1 95.06 97 PRO A CA 1
ATOM 751 C C . PRO A 1 97 ? 0.687 -2.305 12.773 1 95.06 97 PRO A C 1
ATOM 753 O O . PRO A 1 97 ? 0.763 -3.385 12.188 1 95.06 97 PRO A O 1
ATOM 756 N N . LEU A 1 98 ? 1.513 -1.382 12.648 1 96.06 98 LEU A N 1
ATOM 757 C CA . LEU A 1 98 ? 2.797 -1.542 11.977 1 96.06 98 LEU A CA 1
ATOM 758 C C . LEU A 1 98 ? 3.941 -1.539 12.984 1 96.06 98 LEU A C 1
ATOM 760 O O . LEU A 1 98 ? 4.488 -0.481 13.305 1 96.06 98 LEU A O 1
ATOM 764 N N . PRO A 1 99 ? 4.305 -2.674 13.391 1 94.12 99 PRO A N 1
ATOM 765 C CA . PRO A 1 99 ? 5.188 -2.76 14.555 1 94.12 99 PRO A CA 1
ATOM 766 C C . PRO A 1 99 ? 6.555 -2.125 14.312 1 94.12 99 PRO A C 1
ATOM 768 O O . PRO A 1 99 ? 7.281 -1.827 15.258 1 94.12 99 PRO A O 1
ATOM 771 N N . TRP A 1 100 ? 6.902 -1.888 13.117 1 93.94 100 TRP A N 1
ATOM 772 C CA . TRP A 1 100 ? 8.211 -1.328 12.797 1 93.94 100 TRP A CA 1
ATOM 773 C C . TRP A 1 100 ? 8.172 0.196 12.828 1 93.94 100 TRP A C 1
ATOM 775 O O . TRP A 1 100 ? 9.203 0.853 12.656 1 93.94 100 TRP A O 1
ATOM 785 N N . LEU A 1 101 ? 7 0.713 12.977 1 94.44 101 LEU A N 1
ATOM 786 C CA . LEU A 1 101 ? 6.879 2.156 13.156 1 94.44 101 LEU A CA 1
ATOM 787 C C . LEU A 1 101 ? 6.547 2.5 14.602 1 94.44 101 LEU A C 1
ATOM 789 O O . LEU A 1 101 ? 5.891 1.721 15.297 1 94.44 101 LEU A O 1
ATOM 793 N N . THR A 1 102 ? 7.055 3.631 14.977 1 85.5 102 THR A N 1
ATOM 794 C CA . THR A 1 102 ? 6.754 4.078 16.328 1 85.5 102 THR A CA 1
ATOM 795 C C . THR A 1 102 ? 5.484 4.926 16.359 1 85.5 102 THR A C 1
ATOM 797 O O . THR A 1 102 ? 5.395 5.934 15.648 1 85.5 102 THR A O 1
ATOM 800 N N . ALA A 1 103 ? 4.559 4.422 17.141 1 73.31 103 ALA A N 1
ATOM 801 C CA . ALA A 1 103 ? 3.258 5.086 17.234 1 73.31 103 ALA A CA 1
ATOM 802 C C . ALA A 1 103 ? 3.391 6.465 17.875 1 73.31 103 ALA A C 1
ATOM 804 O O . ALA A 1 103 ? 4.188 6.66 18.797 1 73.31 103 ALA A O 1
ATOM 805 N N . SER A 1 104 ? 2.781 7.355 17.141 1 68.88 104 SER A N 1
ATOM 806 C CA . SER A 1 104 ? 2.75 8.703 17.719 1 68.88 104 SER A CA 1
ATOM 807 C C . SER A 1 104 ? 1.975 8.727 19.031 1 68.88 104 SER A C 1
ATOM 809 O O . SER A 1 104 ? 0.998 7.996 19.188 1 68.88 104 SER A O 1
ATOM 811 N N . ALA A 1 105 ? 2.688 9.086 20.234 1 51.81 105 ALA A N 1
ATOM 812 C CA . ALA A 1 105 ? 2.178 9.203 21.609 1 51.81 105 ALA A CA 1
ATOM 813 C C . ALA A 1 105 ? 0.929 10.086 21.641 1 51.81 105 ALA A C 1
ATOM 815 O O . ALA A 1 105 ? 0.765 10.984 20.828 1 51.81 105 ALA A O 1
ATOM 816 N N . MET B 1 1 ? 18.219 -7.297 0.899 1 65.25 1 MET B N 1
ATOM 817 C CA . MET B 1 1 ? 16.875 -7.148 1.484 1 65.25 1 MET B CA 1
ATOM 818 C C . MET B 1 1 ? 16.25 -8.508 1.75 1 65.25 1 MET B C 1
ATOM 820 O O . MET B 1 1 ? 16.469 -9.461 0.998 1 65.25 1 MET B O 1
ATOM 824 N N . SER B 1 2 ? 15.852 -8.797 3.037 1 87.5 2 SER B N 1
ATOM 825 C CA . SER B 1 2 ? 15.172 -10.047 3.332 1 87.5 2 SER B CA 1
ATOM 826 C C . SER B 1 2 ? 13.672 -9.945 3.059 1 87.5 2 SER B C 1
ATOM 828 O O . SER B 1 2 ? 13.023 -8.992 3.494 1 87.5 2 SER B O 1
ATOM 830 N N . TRP B 1 3 ? 13.242 -10.797 2.133 1 95.5 3 TRP B N 1
ATOM 831 C CA . TRP B 1 3 ? 11.836 -10.805 1.743 1 95.5 3 TRP B CA 1
ATOM 832 C C . TRP B 1 3 ? 11.023 -11.711 2.658 1 95.5 3 TRP B C 1
ATOM 834 O O . TRP B 1 3 ? 11.477 -12.797 3.033 1 95.5 3 TRP B O 1
ATOM 844 N N . HIS B 1 4 ? 9.914 -11.258 3.029 1 97.25 4 HIS B N 1
ATOM 845 C CA . HIS B 1 4 ? 8.922 -12.039 3.754 1 97.25 4 HIS B CA 1
ATOM 846 C C . HIS B 1 4 ? 7.762 -12.438 2.844 1 97.25 4 HIS B C 1
ATOM 848 O O . HIS B 1 4 ? 7.121 -11.578 2.234 1 97.25 4 HIS B O 1
ATOM 854 N N . VAL B 1 5 ? 7.496 -13.688 2.783 1 97.69 5 VAL B N 1
ATOM 855 C CA . VAL B 1 5 ? 6.512 -1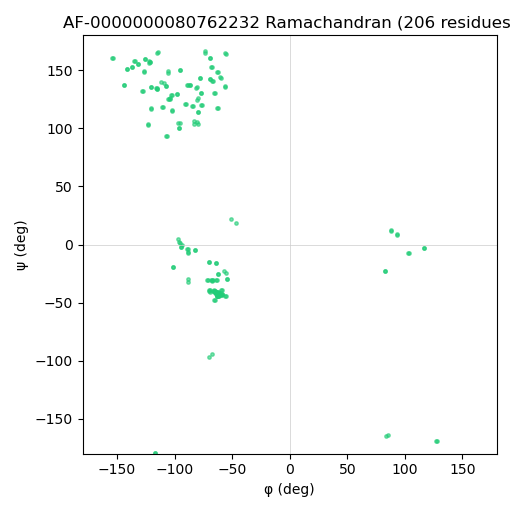4.188 1.83 1 97.69 5 VAL B CA 1
ATOM 856 C C . VAL B 1 5 ? 5.32 -14.781 2.58 1 97.69 5 VAL B C 1
ATOM 858 O O . VAL B 1 5 ? 5.496 -15.547 3.533 1 97.69 5 VAL B O 1
ATOM 861 N N . TYR B 1 6 ? 4.152 -14.43 2.141 1 97.56 6 TYR B N 1
ATOM 862 C CA . TYR B 1 6 ? 2.904 -14.953 2.684 1 97.56 6 TYR B CA 1
ATOM 863 C C . TYR B 1 6 ? 2.021 -15.516 1.575 1 97.56 6 TYR B C 1
ATOM 865 O O . TYR B 1 6 ? 1.911 -14.922 0.499 1 97.56 6 TYR B O 1
ATOM 873 N N . CYS B 1 7 ? 1.547 -16.625 1.795 1 95.62 7 CYS B N 1
ATOM 874 C CA . CYS B 1 7 ? 0.484 -17.172 0.963 1 95.62 7 CYS B CA 1
ATOM 875 C C . CYS B 1 7 ? -0.869 -17.047 1.654 1 95.62 7 CYS B C 1
ATOM 877 O O . CYS B 1 7 ? -1.086 -17.656 2.711 1 95.62 7 CYS B O 1
ATOM 879 N N . VAL B 1 8 ? -1.718 -16.266 1.051 1 94.94 8 VAL B N 1
ATOM 880 C CA . VAL B 1 8 ? -2.99 -15.977 1.703 1 94.94 8 VAL B CA 1
ATOM 881 C C . VAL B 1 8 ? -4.145 -16.406 0.797 1 94.94 8 VAL B C 1
ATOM 883 O O . VAL B 1 8 ? -3.955 -16.609 -0.405 1 94.94 8 VAL B O 1
ATOM 886 N N . PRO B 1 9 ? -5.289 -16.625 1.402 1 92.44 9 PRO B N 1
ATOM 887 C CA . PRO B 1 9 ? -6.445 -16.953 0.565 1 92.44 9 PRO B CA 1
ATOM 888 C C . PRO B 1 9 ? -6.734 -15.891 -0.493 1 92.44 9 PRO B C 1
ATOM 890 O O . PRO B 1 9 ? -6.203 -14.781 -0.417 1 92.44 9 PRO B O 1
ATOM 893 N N . PRO B 1 10 ? -7.52 -16.25 -1.438 1 92.62 10 PRO B N 1
ATOM 894 C CA . PRO B 1 10 ? -7.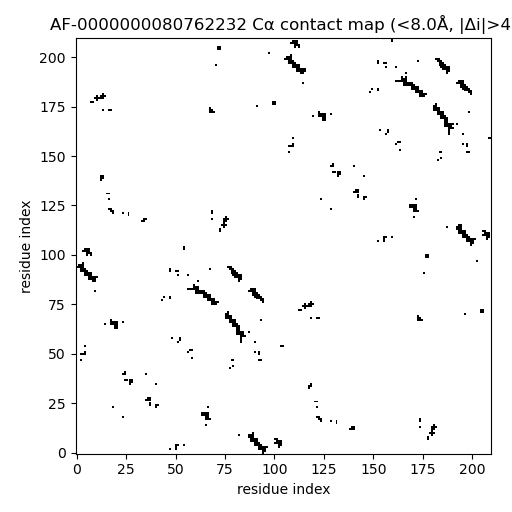812 -15.32 -2.527 1 92.62 10 PRO B CA 1
ATOM 895 C C . PRO B 1 10 ? -8.391 -13.992 -2.031 1 92.62 10 PRO B C 1
ATOM 897 O O . PRO B 1 10 ? -9.203 -13.984 -1.104 1 92.62 10 PRO B O 1
ATOM 900 N N . MET B 1 11 ? -7.895 -12.938 -2.58 1 89.44 11 MET B N 1
ATOM 901 C CA . MET B 1 11 ? -8.422 -11.602 -2.338 1 89.44 11 MET B CA 1
ATOM 902 C C . MET B 1 11 ? -9.273 -11.133 -3.512 1 89.44 11 MET B C 1
ATOM 904 O O . MET B 1 11 ? -8.797 -11.062 -4.645 1 89.44 11 MET B O 1
ATOM 908 N N . ASP B 1 12 ? -10.43 -10.703 -3.234 1 84.38 12 ASP B N 1
ATOM 909 C CA . ASP B 1 12 ? -11.375 -10.469 -4.324 1 84.38 12 ASP B CA 1
ATOM 910 C C . ASP B 1 12 ? -11.469 -8.984 -4.66 1 84.38 12 ASP B C 1
ATOM 912 O O . ASP B 1 12 ? -11.945 -8.617 -5.738 1 84.38 12 ASP B O 1
ATOM 916 N N . GLN B 1 13 ? -11.055 -8.234 -3.75 1 87.38 13 GLN B N 1
ATOM 917 C CA . GLN B 1 13 ? -11.289 -6.812 -3.965 1 87.38 13 GLN B CA 1
ATOM 918 C C . GLN B 1 13 ? -10.055 -5.992 -3.623 1 87.38 13 GLN B C 1
ATOM 920 O O . GLN B 1 13 ? -9.133 -6.484 -2.963 1 87.38 13 GLN B O 1
ATOM 925 N N . GLY B 1 14 ? -10 -4.789 -4.195 1 92.31 14 GLY B N 1
ATOM 926 C CA . GLY B 1 14 ? -8.977 -3.822 -3.816 1 92.31 14 GLY B CA 1
ATOM 927 C C . GLY B 1 14 ? -7.855 -3.709 -4.832 1 92.31 14 GLY B C 1
ATOM 928 O O . GLY B 1 14 ? -7.055 -2.773 -4.777 1 92.31 14 GLY B O 1
ATOM 929 N N . TRP B 1 15 ? -7.859 -4.562 -5.82 1 93.31 15 TRP B N 1
ATOM 930 C CA . TRP B 1 15 ? -6.758 -4.645 -6.777 1 93.31 15 TRP B CA 1
ATOM 931 C C . TRP B 1 15 ? -6.68 -3.379 -7.625 1 93.31 15 TRP B C 1
ATOM 933 O O . TRP B 1 15 ? -5.59 -2.955 -8.016 1 93.31 15 TRP B O 1
ATOM 943 N N . ASP B 1 16 ? -7.773 -2.773 -7.852 1 92 16 ASP B N 1
ATOM 944 C CA . ASP B 1 16 ? -7.832 -1.6 -8.719 1 92 16 ASP B CA 1
ATOM 945 C C . ASP B 1 16 ? -7.148 -0.4 -8.062 1 92 16 ASP B C 1
ATOM 947 O O . ASP B 1 16 ? -6.832 0.583 -8.734 1 92 16 ASP B O 1
ATOM 951 N N . PHE B 1 17 ? -6.938 -0.541 -6.824 1 94.12 17 PHE B N 1
ATOM 952 C CA . PHE B 1 17 ? -6.367 0.586 -6.094 1 94.12 17 PHE B CA 1
ATOM 953 C C . PHE B 1 17 ? -4.859 0.433 -5.949 1 94.12 17 PHE B C 1
ATOM 955 O O . PHE B 1 17 ? -4.211 1.233 -5.273 1 94.12 17 PHE B O 1
ATOM 962 N N . LEU B 1 18 ? -4.336 -0.548 -6.527 1 96.25 18 LEU B N 1
ATOM 963 C CA . LEU B 1 18 ? -2.896 -0.787 -6.59 1 96.25 18 LEU B CA 1
ATOM 964 C C . LEU B 1 18 ? -2.383 -0.625 -8.016 1 96.25 18 LEU B C 1
ATOM 966 O O . LEU B 1 18 ? -3.039 -1.052 -8.969 1 96.25 18 LEU B O 1
ATOM 970 N N . LEU B 1 19 ? -1.242 -0.029 -8.141 1 96.38 19 LEU B N 1
ATOM 971 C CA . LEU B 1 19 ? -0.592 -0.05 -9.453 1 96.38 19 LEU B CA 1
ATOM 972 C C . LEU B 1 19 ? -0.106 -1.454 -9.789 1 96.38 19 LEU B C 1
ATOM 974 O O . LEU B 1 19 ? 0.374 -2.18 -8.922 1 96.38 19 LEU B O 1
ATOM 978 N N . THR B 1 20 ? -0.24 -1.765 -11.023 1 97.38 20 THR B N 1
ATOM 979 C CA . THR B 1 20 ? 0.445 -2.971 -11.477 1 97.38 20 THR B CA 1
ATOM 980 C C . THR B 1 20 ? 1.957 -2.766 -11.469 1 97.38 20 THR B C 1
ATOM 982 O O . THR B 1 20 ? 2.436 -1.631 -11.453 1 97.38 20 THR B O 1
ATOM 985 N N . VAL B 1 21 ? 2.695 -3.863 -11.469 1 97 21 VAL B N 1
ATOM 986 C CA . VAL B 1 21 ? 4.148 -3.777 -11.586 1 97 21 VAL B CA 1
ATOM 987 C C . VAL B 1 21 ? 4.516 -3.08 -12.898 1 97 21 VAL B C 1
ATOM 989 O O . VAL B 1 21 ? 5.406 -2.227 -12.922 1 97 21 VAL B O 1
ATOM 992 N N . ALA B 1 22 ? 3.773 -3.387 -13.914 1 95.5 22 ALA B N 1
ATOM 993 C CA . ALA B 1 22 ? 4.031 -2.768 -15.211 1 95.5 22 ALA B CA 1
ATOM 994 C C . ALA B 1 22 ? 3.826 -1.257 -15.148 1 95.5 22 ALA B C 1
ATOM 996 O O . ALA B 1 22 ? 4.621 -0.494 -15.703 1 95.5 22 ALA B O 1
ATOM 997 N N . GLU B 1 23 ? 2.797 -0.83 -14.531 1 94.25 23 GLU B N 1
ATOM 998 C CA . GLU B 1 23 ? 2.531 0.598 -14.383 1 94.25 23 GLU B CA 1
ATOM 999 C C . GLU B 1 23 ? 3.621 1.282 -13.562 1 94.25 23 GLU B C 1
ATOM 1001 O O . GLU B 1 23 ? 4.039 2.396 -13.883 1 94.25 23 GLU B O 1
ATOM 1006 N N . ALA B 1 24 ? 4.055 0.609 -12.492 1 93.94 24 ALA B N 1
ATOM 1007 C CA . ALA B 1 24 ? 5.121 1.156 -11.656 1 93.94 24 ALA B CA 1
ATOM 1008 C C . ALA B 1 24 ? 6.418 1.299 -12.453 1 93.94 24 ALA B C 1
ATOM 1010 O O . ALA B 1 24 ? 7.113 2.312 -12.344 1 93.94 24 ALA B O 1
ATOM 1011 N N . LEU B 1 25 ? 6.711 0.337 -13.25 1 92.38 25 LEU B N 1
ATOM 1012 C CA . LEU B 1 25 ? 7.91 0.374 -14.078 1 92.38 25 LEU B CA 1
ATOM 1013 C C . LEU B 1 25 ? 7.836 1.518 -15.086 1 92.38 25 LEU B C 1
ATOM 1015 O O . LEU B 1 25 ? 8.82 2.223 -15.305 1 92.38 25 LEU B O 1
ATOM 1019 N N . ALA B 1 26 ? 6.695 1.688 -15.641 1 91.25 26 ALA B N 1
ATOM 1020 C CA . ALA B 1 26 ? 6.5 2.768 -16.609 1 91.25 26 ALA B CA 1
ATOM 1021 C C . ALA B 1 26 ? 6.668 4.133 -15.938 1 91.25 26 ALA B C 1
ATOM 1023 O O . ALA B 1 26 ? 7.297 5.031 -16.5 1 91.25 26 ALA B O 1
ATOM 1024 N N . LEU B 1 27 ? 6.125 4.195 -14.773 1 89.56 27 LEU B N 1
ATOM 1025 C CA . LEU B 1 27 ? 6.211 5.449 -14.031 1 89.56 27 LEU B CA 1
ATOM 1026 C C . LEU B 1 27 ? 7.66 5.77 -13.68 1 89.56 27 LEU B C 1
ATOM 1028 O O . LEU B 1 27 ? 8.055 6.938 -13.656 1 89.56 27 LEU B O 1
ATOM 1032 N N . SER B 1 28 ? 8.383 4.793 -13.312 1 86.88 28 SER B N 1
ATOM 1033 C CA . SER B 1 28 ? 9.781 4.98 -12.93 1 86.88 28 SER B CA 1
ATOM 1034 C C . SER B 1 28 ? 10.617 5.48 -14.102 1 86.88 28 SER B C 1
ATOM 1036 O O . SER B 1 28 ? 11.656 6.113 -13.906 1 86.88 28 SER B O 1
ATOM 1038 N N . GLU B 1 29 ? 10.25 5.113 -15.234 1 82.25 29 GLU B N 1
ATOM 1039 C CA . GLU B 1 29 ? 10.953 5.555 -16.438 1 82.25 29 GLU B CA 1
ATOM 1040 C C . GLU B 1 29 ? 10.695 7.031 -16.703 1 82.25 29 GLU B C 1
ATOM 1042 O O . GLU B 1 29 ? 11.555 7.727 -17.266 1 82.25 29 GLU B O 1
ATOM 1047 N N . GLU B 1 30 ? 9.547 7.434 -16.297 1 73.81 30 GLU B N 1
ATOM 1048 C CA . GLU B 1 30 ? 9.148 8.805 -16.594 1 73.81 30 GLU B CA 1
ATOM 1049 C C . GLU B 1 30 ? 9.625 9.758 -15.5 1 73.81 30 GLU B C 1
ATOM 1051 O O . GLU B 1 30 ? 9.773 10.961 -15.734 1 73.81 30 GLU B O 1
ATOM 1056 N N . SER B 1 31 ? 9.633 9.133 -14.336 1 62.62 31 SER B N 1
ATOM 1057 C CA . SER B 1 31 ? 9.891 10.023 -13.211 1 62.62 31 SER B CA 1
ATOM 1058 C C . SER B 1 31 ? 11.383 10.266 -13.031 1 62.62 31 SER B C 1
ATOM 1060 O O . SER B 1 31 ? 12.188 9.328 -13.078 1 62.62 31 SER B O 1
ATOM 1062 N N . MET B 1 32 ? 11.844 11.391 -13.43 1 51.44 32 MET B N 1
ATOM 1063 C CA . MET B 1 32 ? 13.211 11.82 -13.18 1 51.44 32 MET B CA 1
ATOM 1064 C C . MET B 1 32 ? 13.531 11.773 -11.688 1 51.44 32 MET B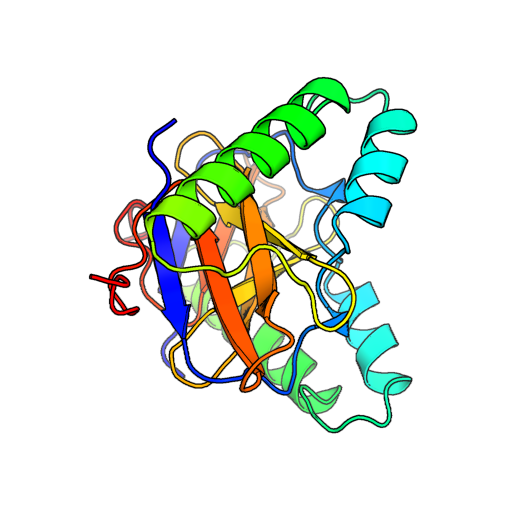 C 1
ATOM 1066 O O . MET B 1 32 ? 14.688 11.906 -11.289 1 51.44 32 MET B O 1
ATOM 1070 N N . GLU B 1 33 ? 12.562 11.867 -10.898 1 54.44 33 GLU B N 1
ATOM 1071 C CA . GLU B 1 33 ? 12.828 12.016 -9.469 1 54.44 33 GLU B CA 1
ATOM 1072 C C . GLU B 1 33 ? 13.172 10.672 -8.836 1 54.44 33 GLU B C 1
ATOM 1074 O O . GLU B 1 33 ? 12.57 9.648 -9.164 1 54.44 33 GLU B O 1
ATOM 1079 N N . MET B 1 34 ? 14.461 10.414 -8.555 1 56.25 34 MET B N 1
ATOM 1080 C CA . MET B 1 34 ? 15.422 9.352 -8.281 1 56.25 34 MET B CA 1
ATOM 1081 C C . MET B 1 34 ? 14.867 8.367 -7.254 1 56.25 34 MET B C 1
ATOM 1083 O O . MET B 1 34 ? 15.578 7.453 -6.824 1 56.25 34 MET B O 1
ATOM 1087 N N . GLY B 1 35 ? 13.484 8.32 -7.012 1 59.31 35 GLY B N 1
ATOM 1088 C CA . GLY B 1 35 ? 13.273 7.32 -5.977 1 59.31 35 GLY B CA 1
ATOM 1089 C C . GLY B 1 35 ? 13.578 5.906 -6.438 1 59.31 35 GLY B C 1
ATOM 1090 O O . GLY B 1 35 ? 14.742 5.543 -6.617 1 59.31 35 GLY B O 1
ATOM 1091 N N . PHE B 1 36 ? 12.695 5.121 -6.891 1 65.94 36 PHE B N 1
ATOM 1092 C CA . PHE B 1 36 ? 12.891 3.76 -7.375 1 65.94 36 PHE B CA 1
ATOM 1093 C C . PHE B 1 36 ? 13.023 3.742 -8.891 1 65.94 36 PHE B C 1
ATOM 1095 O O . PHE B 1 36 ? 12.039 3.953 -9.609 1 65.94 36 PHE B O 1
ATOM 1102 N N . MET B 1 37 ? 14.273 3.568 -9.242 1 77.31 37 MET B N 1
ATOM 1103 C CA . MET B 1 37 ? 14.547 3.51 -10.672 1 77.31 37 MET B CA 1
ATOM 1104 C C . MET B 1 37 ? 14.07 2.188 -11.266 1 77.31 37 MET B C 1
ATOM 1106 O O . MET B 1 37 ? 13.805 1.234 -10.531 1 77.31 37 MET B O 1
ATOM 1110 N N . ARG B 1 38 ? 14.008 2.234 -12.547 1 79.88 38 ARG B N 1
ATOM 1111 C CA . ARG B 1 38 ? 13.508 1.083 -13.289 1 79.88 38 ARG B CA 1
ATOM 1112 C C . ARG B 1 38 ? 14.289 -0.178 -12.938 1 79.88 38 ARG B C 1
ATOM 1114 O O . ARG B 1 38 ? 13.703 -1.231 -12.688 1 79.88 38 ARG B O 1
ATOM 1121 N N . ASP B 1 39 ? 15.578 0.006 -12.891 1 82.5 39 ASP B N 1
ATOM 1122 C CA . ASP B 1 39 ? 16.406 -1.163 -12.609 1 82.5 39 ASP B CA 1
ATOM 1123 C C . ASP B 1 39 ? 16.188 -1.66 -11.18 1 82.5 39 ASP B C 1
ATOM 1125 O O . ASP B 1 39 ? 16.266 -2.861 -10.922 1 82.5 39 ASP B O 1
ATOM 1129 N N . ASP B 1 40 ? 15.891 -0.779 -10.305 1 86.25 40 ASP B N 1
ATOM 1130 C CA . ASP B 1 40 ? 15.625 -1.145 -8.922 1 86.25 40 ASP B CA 1
ATOM 1131 C C . ASP B 1 40 ? 14.305 -1.903 -8.797 1 86.25 40 ASP B C 1
ATOM 1133 O O . ASP B 1 40 ? 14.227 -2.904 -8.086 1 86.25 40 ASP B O 1
ATOM 1137 N N . TRP B 1 41 ? 13.352 -1.479 -9.547 1 89.38 41 TRP B N 1
ATOM 1138 C CA . TRP B 1 41 ? 12.047 -2.137 -9.547 1 89.38 41 TRP B CA 1
ATOM 1139 C C . TRP B 1 41 ? 12.156 -3.559 -10.094 1 89.38 41 TRP B C 1
ATOM 1141 O O . TRP B 1 41 ? 11.617 -4.496 -9.5 1 89.38 41 TRP B O 1
ATOM 1151 N N . ARG B 1 42 ? 12.836 -3.633 -11.211 1 91.75 42 ARG B N 1
ATOM 1152 C CA . ARG B 1 42 ? 12.984 -4.941 -11.844 1 91.75 42 ARG B CA 1
ATOM 1153 C C . ARG B 1 42 ? 13.727 -5.91 -10.93 1 91.75 42 ARG B C 1
ATOM 1155 O O . ARG B 1 42 ? 13.32 -7.062 -10.781 1 91.75 42 ARG B O 1
ATOM 1162 N N . ALA B 1 43 ? 14.766 -5.43 -10.352 1 94.06 43 ALA B N 1
ATOM 1163 C CA . ALA B 1 43 ? 15.555 -6.266 -9.445 1 94.06 43 ALA B CA 1
ATOM 1164 C C . ALA B 1 43 ? 14.727 -6.688 -8.234 1 94.06 43 ALA B C 1
ATOM 1166 O O . ALA B 1 43 ? 14.781 -7.848 -7.809 1 94.06 43 ALA B O 1
ATOM 1167 N N . ALA B 1 44 ? 13.984 -5.758 -7.703 1 95.31 44 ALA B N 1
ATOM 1168 C CA . ALA B 1 44 ? 13.156 -6.047 -6.535 1 95.31 44 ALA B CA 1
ATOM 1169 C C . ALA B 1 44 ? 12.078 -7.074 -6.867 1 95.31 44 ALA B C 1
ATOM 1171 O O . ALA B 1 44 ? 11.844 -8.008 -6.098 1 95.31 44 ALA B O 1
ATOM 1172 N N . PHE B 1 45 ? 11.492 -6.891 -8.031 1 97.25 45 PHE B N 1
ATOM 1173 C CA . PHE B 1 45 ? 10.43 -7.809 -8.414 1 97.25 45 PHE B CA 1
ATOM 1174 C C . PHE B 1 45 ? 10.984 -9.195 -8.703 1 97.25 45 PHE B C 1
ATOM 1176 O O . PHE B 1 45 ? 10.398 -10.203 -8.305 1 97.25 45 PHE B O 1
ATOM 1183 N N . ASN B 1 46 ? 12.086 -9.227 -9.352 1 97.25 46 ASN B N 1
ATOM 1184 C CA . ASN B 1 46 ? 12.75 -10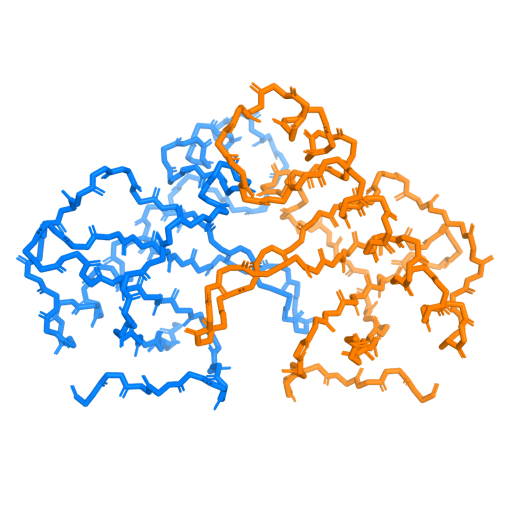.5 -9.594 1 97.25 46 ASN B CA 1
ATOM 1185 C C . ASN B 1 46 ? 13.094 -11.211 -8.289 1 97.25 46 ASN B C 1
ATOM 1187 O O . ASN B 1 46 ? 12.867 -12.422 -8.156 1 97.25 46 ASN B O 1
ATOM 1191 N N . ALA B 1 47 ? 13.594 -10.508 -7.352 1 97.88 47 ALA B N 1
ATOM 1192 C CA . ALA B 1 47 ? 13.953 -11.078 -6.051 1 97.88 47 ALA B CA 1
ATOM 1193 C C . ALA B 1 47 ? 12.703 -11.555 -5.309 1 97.88 47 ALA B C 1
ATOM 1195 O O . ALA B 1 47 ? 12.734 -12.602 -4.652 1 97.88 47 ALA B O 1
ATOM 1196 N N . ALA B 1 48 ? 11.688 -10.789 -5.418 1 98 48 ALA B N 1
ATOM 1197 C CA . ALA B 1 48 ? 10.422 -11.164 -4.793 1 98 48 ALA B CA 1
ATOM 1198 C C . ALA B 1 48 ? 9.883 -12.461 -5.379 1 98 48 ALA B C 1
ATOM 1200 O O . ALA B 1 48 ? 9.406 -13.328 -4.645 1 98 48 ALA B O 1
ATOM 1201 N N . GLN B 1 49 ? 9.938 -12.578 -6.711 1 98.12 49 GLN B N 1
ATOM 1202 C CA . GLN B 1 49 ? 9.484 -13.789 -7.375 1 98.12 49 GLN B CA 1
ATOM 1203 C C . GLN B 1 49 ? 10.305 -15 -6.941 1 98.12 49 GLN B C 1
ATOM 1205 O O . GLN B 1 49 ? 9.758 -16.078 -6.684 1 98.12 49 GLN B O 1
ATOM 1210 N N . ALA B 1 50 ? 11.586 -14.812 -6.828 1 98.06 50 ALA B N 1
ATOM 1211 C CA . ALA B 1 50 ? 12.461 -15.898 -6.387 1 98.06 50 ALA B CA 1
ATOM 1212 C C . ALA B 1 50 ? 12.109 -16.344 -4.969 1 98.06 50 ALA B C 1
ATOM 1214 O O . ALA B 1 50 ? 12.055 -17.531 -4.68 1 98.06 50 ALA B O 1
ATOM 1215 N N . ALA B 1 51 ? 11.883 -15.398 -4.121 1 97.69 51 ALA B N 1
ATOM 1216 C CA . ALA B 1 51 ? 11.5 -15.711 -2.744 1 97.69 51 ALA B CA 1
ATOM 1217 C C . ALA B 1 51 ? 10.172 -16.469 -2.699 1 97.69 51 ALA B C 1
ATOM 1219 O O . ALA B 1 51 ? 10.016 -17.406 -1.919 1 97.69 51 ALA B O 1
ATOM 1220 N N . ALA B 1 52 ? 9.258 -16 -3.523 1 97.56 52 ALA B N 1
ATOM 1221 C CA . ALA B 1 52 ? 7.949 -16.656 -3.568 1 97.56 52 ALA B CA 1
ATOM 1222 C C . ALA B 1 52 ? 8.062 -18.094 -4.07 1 97.56 52 ALA B C 1
ATOM 1224 O O . ALA B 1 52 ? 7.371 -18.984 -3.578 1 97.56 52 ALA B O 1
ATOM 1225 N N . GLU B 1 53 ? 8.891 -18.297 -5.066 1 97.19 53 GLU B N 1
ATOM 1226 C CA . GLU B 1 53 ? 9.109 -19.641 -5.582 1 97.19 53 GLU B CA 1
ATOM 1227 C C . GLU B 1 53 ? 9.641 -20.578 -4.488 1 97.19 53 GLU B C 1
ATOM 1229 O O . GLU B 1 53 ? 9.188 -21.719 -4.363 1 97.19 53 GLU B O 1
ATOM 1234 N N . GLU B 1 54 ? 10.555 -20.062 -3.729 1 96.12 54 GLU B N 1
ATOM 1235 C CA . GLU B 1 54 ? 11.094 -20.828 -2.615 1 96.12 54 GLU B CA 1
ATOM 1236 C C . GLU B 1 54 ? 10.008 -21.156 -1.595 1 96.12 54 GLU B C 1
ATOM 1238 O O . GLU B 1 54 ? 10.07 -22.203 -0.925 1 96.12 54 GLU B O 1
ATOM 1243 N N . ALA B 1 55 ? 8.984 -20.328 -1.578 1 95.44 55 ALA B N 1
ATOM 1244 C CA . ALA B 1 55 ? 7.918 -20.5 -0.599 1 95.44 55 ALA B CA 1
ATOM 1245 C C . ALA B 1 55 ? 6.762 -21.297 -1.183 1 95.44 55 ALA B C 1
ATOM 1247 O O . ALA B 1 55 ? 5.73 -21.484 -0.531 1 95.44 55 ALA B O 1
ATOM 1248 N N . GLY B 1 56 ? 6.867 -21.734 -2.41 1 94.69 56 GLY B N 1
ATOM 1249 C CA . GLY B 1 56 ? 5.871 -22.656 -2.939 1 94.69 56 GLY B CA 1
ATOM 1250 C C . GLY B 1 56 ? 5.082 -22.078 -4.098 1 94.69 56 GLY B C 1
ATOM 1251 O O . GLY B 1 56 ? 4.156 -22.719 -4.605 1 94.69 56 GLY B O 1
ATOM 1252 N N . TRP B 1 57 ? 5.328 -20.812 -4.449 1 96.56 57 TRP B N 1
ATOM 1253 C CA . TRP B 1 57 ? 4.695 -20.25 -5.637 1 96.56 57 TRP B CA 1
ATOM 1254 C C . TRP B 1 57 ? 5.074 -21.047 -6.887 1 96.56 57 TRP B C 1
ATOM 1256 O O . TRP B 1 57 ? 6.234 -21.438 -7.055 1 96.56 57 TRP B O 1
ATOM 1266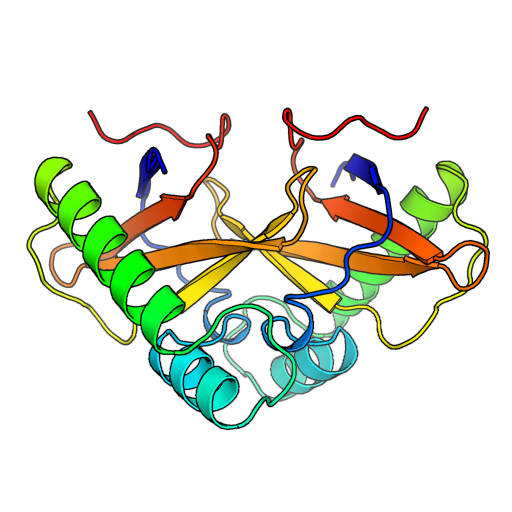 N N . GLU B 1 58 ? 4.176 -21.188 -7.754 1 96.31 58 GLU B N 1
ATOM 1267 C CA . GLU B 1 58 ? 4.363 -22.094 -8.883 1 96.31 58 GLU B CA 1
ATOM 1268 C C . GLU B 1 58 ? 4.895 -21.344 -10.102 1 96.31 58 GLU B C 1
ATOM 1270 O O . GLU B 1 58 ? 5.129 -21.953 -11.148 1 96.31 58 GLU B O 1
ATOM 1275 N N . GLY B 1 59 ? 5.078 -20.047 -10.062 1 96.31 59 GLY B N 1
ATOM 1276 C CA . GLY B 1 59 ? 5.688 -19.312 -11.164 1 96.31 59 GLY B CA 1
ATOM 1277 C C . GLY B 1 59 ? 4.668 -18.75 -12.141 1 96.31 59 GLY B C 1
ATOM 1278 O O . GLY B 1 59 ? 5.031 -18.281 -13.219 1 96.31 59 GLY B O 1
ATOM 1279 N N . ASP B 1 60 ? 3.338 -18.828 -11.758 1 95.69 60 ASP B N 1
ATOM 1280 C CA . ASP B 1 60 ? 2.299 -18.359 -12.672 1 95.69 60 ASP B CA 1
ATOM 1281 C C . ASP B 1 60 ? 1.463 -17.266 -12.023 1 95.69 60 ASP B C 1
ATOM 1283 O O . ASP B 1 60 ? 1.477 -17.094 -10.805 1 95.69 60 ASP B O 1
ATOM 1287 N N . PHE B 1 61 ? 0.86 -16.469 -12.867 1 96.56 61 PHE B N 1
ATOM 1288 C CA . PHE B 1 61 ? 0.012 -15.367 -12.422 1 96.56 61 PHE B CA 1
ATOM 1289 C C . PHE B 1 61 ? -1.406 -15.523 -12.961 1 96.56 61 PHE B C 1
ATOM 1291 O O . PHE B 1 61 ? -1.601 -15.914 -14.109 1 96.56 61 PHE B O 1
ATOM 1298 N N . ARG B 1 62 ? -2.336 -15.312 -12.133 1 95.88 62 ARG B N 1
ATOM 1299 C CA . ARG B 1 62 ? -3.678 -15.016 -12.625 1 95.88 62 ARG B CA 1
ATOM 1300 C C . ARG B 1 62 ? -3.922 -13.508 -12.664 1 95.88 62 ARG B C 1
ATOM 1302 O O . ARG B 1 62 ? -4.203 -12.891 -11.633 1 95.88 62 ARG B O 1
ATOM 1309 N N . GLY B 1 63 ? -3.805 -12.906 -13.82 1 94.75 63 GLY B N 1
ATOM 1310 C CA . GLY B 1 63 ? -3.84 -11.453 -13.945 1 94.75 63 GLY B CA 1
ATOM 1311 C C . GLY B 1 63 ? -2.49 -10.805 -13.711 1 94.75 63 GLY B C 1
ATOM 1312 O O . GLY B 1 63 ? -1.456 -11.477 -13.75 1 94.75 63 GLY B O 1
ATOM 1313 N N . GLU B 1 64 ? -2.475 -9.516 -13.477 1 96.56 64 GLU B N 1
ATOM 1314 C CA . GLU B 1 64 ? -1.246 -8.742 -13.32 1 96.56 64 GLU B CA 1
ATOM 1315 C C . GLU B 1 64 ? -0.794 -8.711 -11.867 1 96.56 64 GLU B C 1
ATOM 1317 O O . GLU B 1 64 ? -1.621 -8.609 -10.953 1 96.56 64 GLU B O 1
ATOM 1322 N N . PRO B 1 65 ? 0.52 -8.875 -11.656 1 98.06 65 PRO B N 1
ATOM 1323 C CA . PRO B 1 65 ? 1.029 -8.586 -10.32 1 98.06 65 PRO B CA 1
ATOM 1324 C C . PRO B 1 65 ? 0.953 -7.102 -9.961 1 98.06 65 PRO B C 1
ATOM 1326 O O . PRO B 1 65 ? 0.99 -6.25 -10.852 1 98.06 65 PRO B O 1
ATOM 1329 N N . HIS B 1 66 ? 0.85 -6.785 -8.695 1 98.19 66 HIS B N 1
ATOM 1330 C CA . HIS B 1 66 ? 0.693 -5.41 -8.234 1 98.19 66 HIS B CA 1
ATOM 1331 C C . HIS B 1 66 ? 1.757 -5.051 -7.199 1 98.19 66 HIS B C 1
ATOM 1333 O O . HIS B 1 66 ? 2.375 -5.938 -6.605 1 98.19 66 HIS B O 1
ATOM 1339 N N . ILE B 1 67 ? 1.979 -3.75 -7.031 1 97.56 67 ILE B N 1
ATOM 1340 C CA . ILE B 1 67 ? 2.928 -3.291 -6.02 1 97.56 67 ILE B CA 1
ATOM 1341 C C . ILE B 1 67 ? 2.182 -2.941 -4.734 1 97.56 67 ILE B C 1
ATOM 1343 O O . ILE B 1 67 ? 0.994 -2.609 -4.77 1 97.56 67 ILE B O 1
ATOM 1347 N N . LEU B 1 68 ? 2.832 -3.107 -3.65 1 97.38 68 LEU B N 1
ATOM 1348 C CA . LEU B 1 68 ? 2.426 -2.678 -2.316 1 97.38 68 LEU B CA 1
ATOM 1349 C C . LEU B 1 68 ? 3.479 -1.764 -1.697 1 97.38 68 LEU B C 1
ATOM 1351 O O . LEU B 1 68 ? 4.52 -2.232 -1.237 1 97.38 68 LEU B O 1
ATOM 1355 N N . MET B 1 69 ? 3.172 -0.517 -1.697 1 96.31 69 MET B N 1
ATOM 1356 C CA . MET B 1 69 ? 4.109 0.381 -1.029 1 96.31 69 MET B CA 1
ATOM 1357 C C . MET B 1 69 ? 3.893 0.371 0.48 1 96.31 69 MET B C 1
ATOM 1359 O O . MET B 1 69 ? 2.771 0.568 0.95 1 96.31 69 MET B O 1
ATOM 1363 N N . LEU B 1 70 ? 4.953 0.083 1.199 1 96.25 70 LEU B N 1
ATOM 1364 C CA . LEU B 1 70 ? 4.867 0.007 2.654 1 96.25 70 LEU B CA 1
ATOM 1365 C C . LEU B 1 70 ? 5.711 1.097 3.307 1 96.25 70 LEU B C 1
ATOM 1367 O O . LEU B 1 70 ? 6.852 1.333 2.896 1 96.25 70 LEU B O 1
ATOM 1371 N N . PRO B 1 71 ? 5.113 1.76 4.285 1 95.88 71 PRO B N 1
ATOM 1372 C CA . PRO B 1 71 ? 5.902 2.76 5.012 1 95.88 71 PRO B CA 1
ATOM 1373 C C . PRO B 1 71 ? 6.875 2.133 6.008 1 95.88 71 PRO B C 1
ATOM 1375 O O . PRO B 1 71 ? 6.461 1.388 6.898 1 95.88 71 PRO B O 1
ATOM 1378 N N . LEU B 1 72 ? 8.117 2.361 5.848 1 93.31 72 LEU B N 1
ATOM 1379 C CA . LEU B 1 72 ? 9.195 1.983 6.758 1 93.31 72 LEU B CA 1
ATOM 1380 C C . LEU B 1 72 ? 9.867 3.221 7.344 1 93.31 72 LEU B C 1
ATOM 1382 O O . LEU B 1 72 ? 9.617 4.34 6.891 1 93.31 72 LEU B O 1
ATOM 1386 N N . PRO B 1 73 ? 10.633 3.047 8.375 1 88.56 73 PRO B N 1
ATOM 1387 C CA . PRO B 1 73 ? 11.312 4.207 8.961 1 88.56 73 PRO B CA 1
ATOM 1388 C C . PRO B 1 73 ? 12.141 4.984 7.938 1 88.56 73 PRO B C 1
ATOM 1390 O O . PRO B 1 73 ? 12.273 6.203 8.047 1 88.56 73 PRO B O 1
ATOM 1393 N N . GLU B 1 74 ? 12.648 4.273 6.93 1 88.56 74 GLU B N 1
ATOM 1394 C CA . GLU B 1 74 ? 13.516 4.906 5.941 1 88.56 74 GLU B CA 1
ATOM 1395 C C . GLU B 1 74 ? 12.703 5.488 4.785 1 88.56 74 GLU B C 1
ATOM 1397 O O . GLU B 1 74 ? 13.258 6.094 3.871 1 88.56 74 GLU B O 1
ATOM 1402 N N . GLY B 1 75 ? 11.422 5.258 4.82 1 90.56 75 GLY B N 1
ATOM 1403 C CA . GLY B 1 75 ? 10.578 5.73 3.736 1 90.56 75 GLY B CA 1
ATOM 1404 C C . GLY B 1 75 ? 9.703 4.645 3.143 1 90.56 75 GLY B C 1
ATOM 1405 O O . GLY B 1 75 ? 9.602 3.547 3.699 1 90.56 75 GLY B O 1
ATOM 1406 N N . LEU B 1 76 ? 9.102 4.973 2.018 1 93.31 76 LEU B N 1
ATOM 1407 C CA . LEU B 1 76 ? 8.25 4.008 1.328 1 93.31 76 LEU B CA 1
ATOM 1408 C C . LEU B 1 76 ? 9.094 2.982 0.578 1 93.31 76 LEU B C 1
ATOM 1410 O O . LEU B 1 76 ? 10.016 3.348 -0.158 1 93.31 76 LEU B O 1
ATOM 1414 N N . LYS B 1 77 ? 8.766 1.741 0.793 1 93.25 77 LYS B N 1
ATOM 1415 C CA . LYS B 1 77 ? 9.477 0.659 0.122 1 93.25 77 LYS B CA 1
ATOM 1416 C C . LYS B 1 77 ? 8.508 -0.271 -0.603 1 93.25 77 LYS B C 1
ATOM 1418 O O . LYS B 1 77 ? 7.395 -0.509 -0.129 1 93.25 77 LYS B O 1
ATOM 1423 N N . PRO B 1 78 ? 8.992 -0.821 -1.672 1 95.25 78 PRO B N 1
ATOM 1424 C CA . PRO B 1 78 ? 8.094 -1.659 -2.473 1 95.25 78 PRO B CA 1
ATOM 1425 C C . PRO B 1 78 ? 7.953 -3.074 -1.915 1 95.25 78 PRO B C 1
ATOM 1427 O O . PRO B 1 78 ? 8.938 -3.662 -1.456 1 95.25 78 PRO B O 1
ATOM 1430 N N . GLY B 1 79 ? 6.754 -3.566 -1.855 1 97.38 79 GLY B N 1
ATOM 1431 C CA . GLY B 1 79 ? 6.34 -4.961 -1.838 1 97.38 79 GLY B CA 1
ATOM 1432 C C . GLY B 1 79 ? 5.492 -5.344 -3.037 1 97.38 79 GLY B C 1
ATOM 1433 O O . GLY B 1 79 ? 5.27 -4.527 -3.932 1 97.38 79 GLY B O 1
ATOM 1434 N N . PHE B 1 80 ? 5.109 -6.574 -3.033 1 98.38 80 PHE B N 1
ATOM 1435 C CA . PHE B 1 80 ? 4.383 -7.074 -4.195 1 98.38 80 PHE B CA 1
ATOM 1436 C C . PHE B 1 80 ? 3.264 -8.016 -3.768 1 98.38 80 PHE B C 1
ATOM 1438 O O . PHE B 1 80 ? 3.361 -8.672 -2.732 1 98.38 80 PHE B O 1
ATOM 1445 N N . VAL B 1 81 ? 2.246 -8.047 -4.555 1 98.38 81 VAL B N 1
ATOM 1446 C CA . VAL B 1 81 ? 1.141 -8.984 -4.352 1 98.38 81 VAL B CA 1
ATOM 1447 C C . VAL B 1 81 ? 0.615 -9.461 -5.699 1 98.38 81 VAL B C 1
ATOM 1449 O O . VAL B 1 81 ? 0.522 -8.68 -6.652 1 98.38 81 VAL B O 1
ATOM 1452 N N . TRP B 1 82 ? 0.34 -10.734 -5.797 1 97.81 82 TRP B N 1
ATOM 1453 C CA . TRP B 1 82 ? -0.233 -11.273 -7.027 1 97.81 82 TRP B CA 1
ATOM 1454 C C . TRP B 1 82 ? -1.037 -12.539 -6.738 1 97.81 82 TRP B C 1
ATOM 1456 O O . TRP B 1 82 ? -0.933 -13.117 -5.656 1 97.81 82 TRP B O 1
ATOM 1466 N N . LYS B 1 83 ? -1.886 -12.875 -7.641 1 96.12 83 LYS B N 1
ATOM 1467 C CA . LYS B 1 83 ? -2.684 -14.102 -7.59 1 96.12 83 LYS B CA 1
ATOM 1468 C C . LYS B 1 83 ? -2.049 -15.203 -8.43 1 96.12 83 LYS B C 1
ATOM 1470 O O . LYS B 1 83 ? -1.609 -14.961 -9.555 1 96.12 83 LYS B O 1
ATOM 1475 N N . GLN B 1 84 ? -1.93 -16.344 -7.75 1 95.31 84 GLN B N 1
ATOM 1476 C CA . GLN B 1 84 ? -1.523 -17.531 -8.492 1 95.31 84 GLN B CA 1
ATOM 1477 C C . GLN B 1 84 ? -2.693 -18.109 -9.281 1 95.31 84 GLN B C 1
ATOM 1479 O O . GLN B 1 84 ? -3.832 -18.109 -8.812 1 95.31 84 GLN B O 1
ATOM 1484 N N . ASP B 1 85 ? -2.391 -18.609 -10.477 1 92.44 85 ASP B N 1
ATOM 1485 C CA . ASP B 1 85 ? -3.441 -19.109 -11.352 1 92.44 85 ASP B CA 1
ATOM 1486 C C . ASP B 1 85 ? -4.102 -20.359 -10.75 1 92.44 85 ASP B C 1
ATOM 1488 O O . ASP B 1 85 ? -5.328 -20.469 -10.734 1 92.44 85 ASP B O 1
ATOM 1492 N N . ASN B 1 86 ? -3.266 -21.188 -10.18 1 86 86 ASN B N 1
ATOM 1493 C CA . ASN B 1 86 ? -3.779 -22.422 -9.609 1 86 86 ASN B CA 1
ATOM 1494 C C . ASN B 1 86 ? -4.406 -22.188 -8.234 1 86 86 ASN B C 1
ATOM 1496 O O . ASN B 1 86 ? -3.73 -21.75 -7.309 1 86 86 ASN B O 1
ATOM 1500 N N . GLY B 1 87 ? -5.723 -22.375 -8.078 1 86.5 87 GLY B N 1
ATOM 1501 C CA . GLY B 1 87 ? -6.398 -22.281 -6.797 1 86.5 87 GLY B CA 1
ATOM 1502 C C . GLY B 1 87 ? -6.73 -20.859 -6.402 1 86.5 87 GLY B C 1
ATOM 1503 O O . GLY B 1 87 ? -7.555 -20.625 -5.512 1 86.5 87 GLY B O 1
ATOM 1504 N N . GLY B 1 88 ? -6.012 -19.875 -6.945 1 89.12 88 GLY B N 1
ATOM 1505 C CA . GLY B 1 88 ? -6.363 -18.469 -6.719 1 89.12 88 GLY B CA 1
ATOM 1506 C C . GLY B 1 88 ? -5.715 -17.891 -5.477 1 89.12 88 GLY B C 1
ATOM 1507 O O . GLY B 1 88 ? -6.098 -16.812 -5.016 1 89.12 88 GLY B O 1
ATOM 1508 N N . ALA B 1 89 ? -4.746 -18.641 -4.934 1 93.06 89 ALA B N 1
ATOM 1509 C CA . ALA B 1 89 ? -4.023 -18.125 -3.773 1 93.06 89 ALA B CA 1
ATOM 1510 C C . ALA B 1 89 ? -3.254 -16.859 -4.117 1 93.06 89 ALA B C 1
ATOM 1512 O O . ALA B 1 89 ? -2.814 -16.672 -5.254 1 93.06 89 ALA B O 1
ATOM 1513 N N . CYS B 1 90 ? -3.152 -16.016 -3.117 1 96 90 CYS B N 1
ATOM 1514 C CA . CYS B 1 90 ? -2.402 -14.781 -3.312 1 96 90 CYS B CA 1
ATOM 1515 C C . CYS B 1 90 ? -1.069 -14.828 -2.578 1 96 90 CYS B C 1
ATOM 1517 O O . CYS B 1 90 ? -0.993 -15.328 -1.452 1 96 90 CYS B O 1
ATOM 1519 N N . PHE B 1 91 ? -0.106 -14.391 -3.254 1 97.31 91 PHE B N 1
ATOM 1520 C CA . PHE B 1 91 ? 1.203 -14.242 -2.631 1 97.31 91 PHE B CA 1
ATOM 1521 C C . PHE B 1 91 ? 1.497 -12.773 -2.334 1 97.31 91 PHE B C 1
ATOM 1523 O O . PHE B 1 91 ? 1.332 -11.914 -3.201 1 97.31 91 PHE B O 1
ATOM 1530 N N . VAL B 1 92 ? 1.809 -12.555 -1.1 1 98 92 VAL B N 1
ATOM 1531 C CA . VAL B 1 92 ? 2.232 -11.25 -0.607 1 98 92 VAL B CA 1
ATOM 1532 C C . VAL B 1 92 ? 3.711 -11.297 -0.229 1 98 92 VAL B C 1
ATOM 1534 O O . VAL B 1 92 ? 4.121 -12.102 0.611 1 98 92 VAL B O 1
ATOM 1537 N N . VAL B 1 93 ? 4.512 -10.508 -0.872 1 98.25 93 VAL B N 1
ATOM 1538 C CA . VAL B 1 93 ? 5.953 -10.469 -0.66 1 98.25 93 VAL B CA 1
ATOM 1539 C C . VAL B 1 93 ? 6.379 -9.07 -0.219 1 98.25 93 VAL B C 1
ATOM 1541 O O . VAL B 1 93 ? 6.215 -8.102 -0.963 1 98.25 93 VAL B O 1
ATOM 1544 N N . THR B 1 94 ? 6.914 -8.938 0.977 1 97.62 94 THR B N 1
ATOM 1545 C CA . THR B 1 94 ? 7.141 -7.621 1.562 1 97.62 94 THR B CA 1
ATOM 1546 C C . THR B 1 94 ? 8.555 -7.52 2.127 1 97.62 94 THR B C 1
ATOM 1548 O O . THR B 1 94 ? 9.156 -8.531 2.49 1 97.62 94 THR B O 1
ATOM 1551 N N . PRO B 1 95 ? 9.062 -6.305 2.211 1 95.94 95 PRO B N 1
ATOM 1552 C CA . PRO B 1 95 ? 10.414 -6.102 2.74 1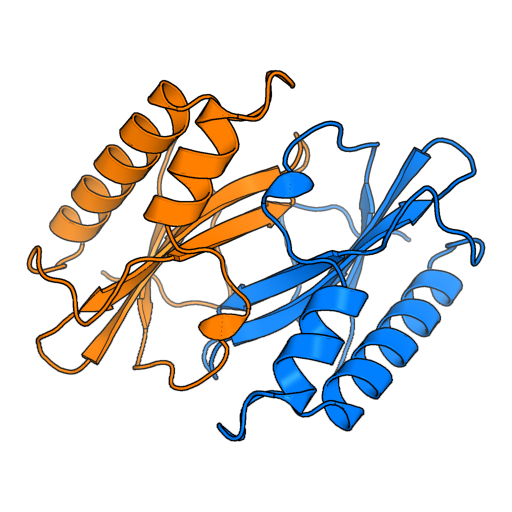 95.94 95 PRO B CA 1
ATOM 1553 C C . PRO B 1 95 ? 10.453 -6.078 4.266 1 95.94 95 PRO B C 1
ATOM 1555 O O . PRO B 1 95 ? 11.523 -5.945 4.855 1 95.94 95 PRO B O 1
ATOM 1558 N N . CYS B 1 96 ? 9.312 -6.137 4.93 1 94.94 96 CYS B N 1
ATOM 1559 C CA . CYS B 1 96 ? 9.156 -6.203 6.379 1 94.94 96 CYS B CA 1
ATOM 1560 C C . CYS B 1 96 ? 8.094 -7.223 6.77 1 94.94 96 CYS B C 1
ATOM 1562 O O . CYS B 1 96 ? 7.215 -7.547 5.973 1 94.94 96 CYS B O 1
ATOM 1564 N N . PRO B 1 97 ? 8.258 -7.77 7.965 1 95.12 97 PRO B N 1
ATOM 1565 C CA . PRO B 1 97 ? 7.254 -8.75 8.383 1 95.12 97 PRO B CA 1
ATOM 1566 C C . PRO B 1 97 ? 5.879 -8.125 8.602 1 95.12 97 PRO B C 1
ATOM 1568 O O . PRO B 1 97 ? 5.781 -7 9.094 1 95.12 97 PRO B O 1
ATOM 1571 N N . LEU B 1 98 ? 4.918 -8.805 8.211 1 96.12 98 LEU B N 1
ATOM 1572 C CA . LEU B 1 98 ? 3.531 -8.469 8.508 1 96.12 98 LEU B CA 1
ATOM 1573 C C . LEU B 1 98 ? 2.949 -9.422 9.547 1 96.12 98 LEU B C 1
ATOM 1575 O O . LEU B 1 98 ? 2.393 -10.461 9.188 1 96.12 98 LEU B O 1
ATOM 1579 N N . PRO B 1 99 ? 3.027 -9.039 10.75 1 94.12 99 PRO B N 1
ATOM 1580 C CA . PRO B 1 99 ? 2.76 -10 11.82 1 94.12 99 PRO B CA 1
ATOM 1581 C C . PRO B 1 99 ? 1.32 -10.508 11.812 1 94.12 99 PRO B C 1
ATOM 1583 O O . PRO B 1 99 ? 1.021 -11.539 12.422 1 94.12 99 PRO B O 1
ATOM 1586 N N . TRP B 1 100 ? 0.457 -9.875 11.148 1 93.94 100 TRP B N 1
ATOM 1587 C CA . TRP B 1 100 ? -0.946 -10.281 11.133 1 93.94 100 TRP B CA 1
ATOM 1588 C C . TRP B 1 100 ? -1.209 -11.297 10.031 1 93.94 100 TRP B C 1
ATOM 1590 O O . TRP B 1 100 ? -2.324 -11.812 9.898 1 93.94 100 TRP B O 1
ATOM 1600 N N . LEU B 1 101 ? -0.216 -11.516 9.234 1 94.38 101 LEU B N 1
ATOM 1601 C CA . LEU B 1 101 ? -0.325 -12.578 8.234 1 94.38 101 LEU B CA 1
ATOM 1602 C C . LEU B 1 101 ? 0.511 -13.789 8.633 1 94.38 101 LEU B C 1
ATOM 1604 O O . LEU B 1 101 ? 1.538 -13.648 9.297 1 94.38 101 LEU B O 1
ATOM 1608 N N . THR B 1 102 ? 0.012 -14.898 8.219 1 85.44 102 THR B N 1
ATOM 1609 C CA . THR B 1 102 ? 0.76 -16.125 8.5 1 85.44 102 THR B CA 1
ATOM 1610 C C . THR B 1 102 ? 1.715 -16.453 7.355 1 85.44 102 THR B C 1
ATOM 1612 O O . THR B 1 102 ? 1.29 -16.594 6.207 1 85.44 102 THR B O 1
ATOM 1615 N N . ALA B 1 103 ? 2.973 -16.5 7.758 1 73.44 103 ALA B N 1
ATOM 1616 C CA . ALA B 1 103 ? 4.02 -16.75 6.77 1 73.44 103 ALA B CA 1
ATOM 1617 C C . ALA B 1 103 ? 3.889 -18.156 6.172 1 73.44 103 ALA B C 1
ATOM 1619 O O . ALA B 1 103 ? 3.533 -19.109 6.875 1 73.44 103 ALA B O 1
ATOM 1620 N N . SER B 1 104 ? 3.936 -18.094 4.883 1 68.69 104 SER B N 1
ATOM 1621 C CA . SER B 1 104 ? 3.93 -19.375 4.207 1 68.69 104 SER B CA 1
ATOM 1622 C C . SER B 1 104 ? 5.164 -20.203 4.566 1 68.69 104 SER B C 1
ATOM 1624 O O . SER B 1 104 ? 6.242 -19.641 4.789 1 68.69 104 SER B O 1
ATOM 1626 N N . ALA B 1 105 ? 4.984 -21.469 5.258 1 51.5 105 ALA B N 1
ATOM 1627 C CA . ALA B 1 105 ? 5.984 -22.438 5.707 1 51.5 105 ALA B CA 1
ATOM 1628 C C . ALA B 1 105 ? 6.957 -22.766 4.582 1 51.5 105 ALA B C 1
ATOM 1630 O O . ALA B 1 105 ? 6.602 -22.719 3.402 1 51.5 105 ALA B O 1
#

pLDDT: mean 90.54, std 10.83, range [51.44, 98.44]

Sequence (210 aa):
MSWHVYCVPPMDQGWDFLLTVAEALALSEESMEMGFMRDDWRAAFNAAQAAAEEAGWEGDFRGEPHILMLPLPEGLKPGFVWKQDNGGACFVVTPCPLPWLTASAMSWHVYCVPPMDQGWDFLLTVAEALALSEESMEMGFMRDDWRAAFNAAQAAAEEAGWEGDFRGEPHILMLPLPEGLKPGFVWKQDNGGACFVVTPCPLPWLTASA

Organism: Bordetella avium (strain 197N) (NCBI:txid360910)